Protein AF-A0AAW0TS65-F1 (afdb_monomer_lite)

pLDDT: mean 77.46, std 15.05, range [26.62, 94.19]

Organism: Scylla paramamosain (NCBI:txid85552)

InterPro domains:
  IPR005135 Endonuclease/exonuclease/phosphatase [PF14529] (219-318)
  IPR036250 Acyl-CoA dehydrogenase-like, C-terminal [SSF47203] (107-213)
  IPR036691 Endonuclease/exonuclease/phosphatase superfamily [G3DSA:3.60.10.10] (213-322)
  IPR036691 Endonuclease/exonuclease/phosphatase superfamily [SSF56219] (233-320)
  IPR046373 Acyl-CoA oxidase/dehydrogenase, middle domain superfamily [G3DSA:2.40.110.10] (10-88)

Sequence (354 aa):
MSSKAKCLDEETIQLLKFASWATSAGQADWYVIQTVNPGFAGDYSDFSCFLVFKNEVRANTEDWSALGMHGNMSGPIVIEGKFNIDRMIGSRGEGKRSNDESSIPYYLLFTSACWTGISLASIDVAKKHVTHKAHANVGMRVCDYPSVQDLFGEAVCDVNSVRCQGILLADAMDKETNNNDWRLHEDKAFIARQVVSDVTDKMLHACGGTGYKKFFDYLTSKVEHILNLFPFAEISILGDFNVHHQLWLSSPFTDHPGELAYNFAILHDLEQLVQHPTRIPDRLGNTPNILDLFLTSNPSAYAVTLSSPLCSSDHNLISLSCPIAPISPQDPSKRRCLWRFASASWGGPEEVFC

Foldseek 3Di:
DDWDWADPDPWKIWTKDKDFKDWQFLNDQKDKDWGADHVDPPDPLQIWIFIDGSVQKDWDQPQDDDPDDPVTRMGMIIGGDMDTPVRIDDDRRCRNVCCQFPPVQVVQLVVLVVLLVLLVVLLVVLVVLQVPADDPVVRDTLCVDVLLVVLSVVSVVVSVVLVVVSVVSVVVVCVVCVNVPVPDDDGDGDDHDHDNVVSNVSSCVSNFLVSLLVVLVVVVVSLVVCCVVPVPDKDKDKDQQQADDCPQWVHPHHGNSNVSVVVSLVVNVWHWQDNFFFFACPDDPDDRTNRITIIINCNPQWDWDWADDDDPDRTTDIDIDGPPDPPPPDPPPDDPPDPPPVPPPPDDDDDDDD

Secondary structure (DSSP, 8-state):
---EEEESSSSEEEEEEEEEEEETTTTSSEEEEEEEPTT--S-TT-EEEEEEEGGGEEE--PPP-SSS-TTS-EEEEEEEEEEEGGGEESSTT-HHHHIIIIIHHHHHHHHHHHHHHHHHHHHHHHHHHHHH-EETTTTEEGGGSHHHHHHHHHHHHHHHHHHHHHHHHHHHHHHHTTTT-TT------------HHHHHHHHHHHHHHHHHHHHHHHHHHHHHHHHHH-TTPPPEEEEE-----HHHH--SS--HHHHHHHHHHHHTT-EE---S--B---STT------EEEEES-GGG-EEEEEPPSTT-SBPEEEEE-----------SS------GGG--------S--

Radius of gyration: 26.84 Å; chains: 1; bounding box: 81×64×68 Å

Structure (mmCIF, N/CA/C/O backbone):
data_AF-A0AAW0TS65-F1
#
_entry.id   AF-A0AAW0TS65-F1
#
loop_
_atom_site.group_PDB
_atom_site.id
_atom_site.type_symbol
_atom_site.label_atom_id
_atom_site.label_alt_id
_atom_site.label_comp_id
_atom_site.label_asym_id
_atom_site.label_entity_id
_atom_site.label_seq_id
_atom_site.pdbx_PDB_ins_code
_atom_site.Cartn_x
_atom_site.Cartn_y
_atom_site.Cartn_z
_atom_site.occupancy
_atom_site.B_iso_or_equiv
_atom_site.auth_seq_id
_atom_site.auth_comp_id
_atom_site.auth_asym_id
_atom_site.auth_atom_id
_atom_site.pdbx_PDB_model_num
ATOM 1 N N . MET A 1 1 ? -8.287 17.381 17.727 1.00 53.19 1 MET A N 1
ATOM 2 C CA . MET A 1 1 ? -9.227 17.047 18.824 1.00 53.19 1 MET A CA 1
ATOM 3 C C . MET A 1 1 ? -8.750 15.755 19.461 1.00 53.19 1 MET A C 1
ATOM 5 O O . MET A 1 1 ? -8.387 14.857 18.715 1.00 53.19 1 MET A O 1
ATOM 9 N N . SER A 1 2 ? -8.684 15.663 20.790 1.00 67.75 2 SER A N 1
ATOM 10 C CA . SER A 1 2 ? -8.308 14.414 21.461 1.00 67.75 2 SER A CA 1
ATOM 11 C C . SER A 1 2 ? -9.539 13.544 21.704 1.00 67.75 2 SER A C 1
ATOM 13 O O . SER A 1 2 ? -10.608 14.055 22.042 1.00 67.75 2 SER A O 1
ATOM 15 N N . SER A 1 3 ? -9.382 12.235 21.510 1.00 77.69 3 SER A N 1
ATOM 16 C CA . SER A 1 3 ? -10.432 11.269 21.836 1.00 77.69 3 SER A CA 1
ATOM 17 C C . SER A 1 3 ? -10.615 11.187 23.354 1.00 77.69 3 SER A C 1
ATOM 19 O O . SER A 1 3 ? -9.642 11.315 24.097 1.00 77.69 3 SER A O 1
ATOM 21 N N . LYS A 1 4 ? -11.851 11.006 23.821 1.00 82.62 4 LYS A N 1
ATOM 22 C CA . LYS A 1 4 ? -12.216 10.958 25.242 1.00 82.62 4 LYS A CA 1
ATOM 23 C C . LYS A 1 4 ? -13.268 9.883 25.481 1.00 82.62 4 LYS A C 1
ATOM 25 O O . LYS A 1 4 ? -14.186 9.735 24.679 1.00 82.62 4 LYS A O 1
ATOM 30 N N . ALA A 1 5 ? -13.161 9.196 26.610 1.00 84.56 5 ALA A N 1
ATOM 31 C CA . ALA A 1 5 ? -14.158 8.248 27.083 1.00 84.56 5 ALA A CA 1
ATOM 32 C C . ALA A 1 5 ? -14.403 8.468 28.581 1.00 84.56 5 ALA A C 1
ATOM 34 O O . ALA A 1 5 ? -13.468 8.743 29.336 1.00 84.56 5 ALA A O 1
ATOM 35 N N . LYS A 1 6 ? -15.663 8.384 29.012 1.00 85.56 6 LYS A N 1
ATOM 36 C CA . LYS A 1 6 ? -16.058 8.509 30.420 1.00 85.56 6 LYS A CA 1
ATOM 37 C C . LYS A 1 6 ? -17.263 7.615 30.708 1.00 85.56 6 LYS A C 1
ATOM 39 O O . LYS A 1 6 ? -18.278 7.742 30.031 1.00 85.56 6 LYS A O 1
ATOM 44 N N . CYS A 1 7 ? -17.186 6.778 31.742 1.00 84.00 7 CYS A N 1
ATOM 45 C CA . CYS A 1 7 ? -18.371 6.101 32.279 1.00 84.00 7 CYS A CA 1
ATOM 46 C C . CYS A 1 7 ? -19.294 7.131 32.937 1.00 84.00 7 CYS A C 1
ATOM 48 O O . CYS A 1 7 ? -18.845 7.923 33.772 1.00 84.00 7 CYS A O 1
ATOM 50 N N . LEU A 1 8 ? -20.564 7.140 32.542 1.00 86.06 8 LEU A N 1
ATOM 51 C CA . LEU A 1 8 ? -21.593 7.946 33.200 1.00 86.06 8 LEU A CA 1
ATOM 52 C C . LEU A 1 8 ? -22.218 7.180 34.366 1.00 86.06 8 LEU A C 1
ATOM 54 O O . LEU A 1 8 ? -22.440 7.764 35.423 1.00 86.06 8 LEU A O 1
ATOM 58 N N . ASP A 1 9 ? -22.426 5.883 34.166 1.00 88.25 9 ASP A N 1
ATOM 59 C CA . ASP A 1 9 ? -22.950 4.910 35.121 1.00 88.25 9 ASP A CA 1
ATOM 60 C C . ASP A 1 9 ? -22.376 3.514 34.784 1.00 88.25 9 ASP A C 1
ATOM 62 O O . ASP A 1 9 ? -21.395 3.410 34.036 1.00 88.25 9 ASP A O 1
ATOM 66 N N . GLU A 1 10 ? -22.919 2.450 35.383 1.00 83.06 10 GLU A N 1
ATOM 67 C CA . GLU A 1 10 ? -22.439 1.074 35.181 1.00 83.06 10 GLU A CA 1
ATOM 68 C C . GLU A 1 10 ? -22.692 0.555 33.755 1.00 83.06 10 GLU A C 1
ATOM 70 O O . GLU A 1 10 ? -21.891 -0.228 33.243 1.00 83.06 10 GLU A O 1
ATOM 75 N N . GLU A 1 11 ? -23.735 1.053 33.086 1.00 88.75 11 GLU A N 1
ATOM 76 C CA . GLU A 1 11 ? -24.203 0.559 31.785 1.00 88.75 11 GLU A CA 1
ATOM 77 C C . GLU A 1 11 ? -23.890 1.514 30.627 1.00 88.75 11 GLU A C 1
ATOM 79 O O . GLU A 1 11 ? -23.944 1.118 29.466 1.00 88.75 11 GLU A O 1
ATOM 84 N N . THR A 1 12 ? -23.545 2.771 30.906 1.00 91.00 12 THR A N 1
ATOM 85 C CA . THR A 1 12 ? -23.437 3.827 29.895 1.00 91.00 12 THR A CA 1
ATOM 86 C C . THR A 1 12 ? -22.051 4.448 29.861 1.00 91.00 12 THR A C 1
ATOM 88 O O . THR A 1 12 ? -21.552 5.010 30.843 1.00 91.00 12 THR A O 1
ATOM 91 N N . ILE A 1 13 ? -21.463 4.470 28.666 1.00 89.56 13 ILE A N 1
ATOM 92 C CA . ILE A 1 13 ? -20.220 5.177 28.379 1.00 89.56 13 ILE A CA 1
ATOM 93 C C . ILE A 1 13 ? -20.467 6.351 27.428 1.00 89.56 13 ILE A C 1
ATOM 95 O O . ILE A 1 13 ? -21.141 6.236 26.406 1.00 89.56 13 ILE A O 1
ATOM 99 N N . GLN A 1 14 ? -19.919 7.514 27.768 1.00 91.38 14 GLN A N 1
ATOM 100 C CA . GLN A 1 14 ? -19.871 8.671 26.886 1.00 91.38 14 GLN A CA 1
ATOM 101 C C . GLN A 1 14 ? -18.543 8.674 26.134 1.00 91.38 14 GLN A C 1
ATOM 103 O O . GLN A 1 14 ? -17.476 8.657 26.754 1.00 91.38 14 GLN A O 1
ATOM 108 N N . LEU A 1 15 ? -18.616 8.724 24.805 1.00 89.62 15 LEU A N 1
ATOM 109 C CA . LEU A 1 15 ? -17.471 8.612 23.908 1.00 89.62 15 LEU A CA 1
ATOM 110 C C . LEU A 1 15 ? -17.404 9.831 22.987 1.00 89.62 15 LEU A C 1
ATOM 112 O O . LEU A 1 15 ? -18.412 10.254 22.420 1.00 89.62 15 LEU A O 1
ATOM 116 N N . LEU A 1 16 ? -16.192 10.339 22.790 1.00 90.88 16 LEU A N 1
ATOM 117 C CA . LEU A 1 16 ? -15.814 11.172 21.657 1.00 90.88 16 LEU A CA 1
ATOM 118 C C . LEU A 1 16 ? -14.574 10.541 21.025 1.00 90.88 16 LEU A C 1
ATOM 120 O O . LEU A 1 16 ? -13.490 10.584 21.606 1.00 90.88 16 LEU A O 1
ATOM 124 N N . LYS A 1 17 ? -14.714 9.965 19.835 1.00 90.56 17 LYS A N 1
ATOM 125 C CA . LYS A 1 17 ? -13.608 9.412 19.053 1.00 90.56 17 LYS A CA 1
ATOM 126 C C . LYS A 1 17 ? -13.401 10.272 17.819 1.00 90.56 17 LYS A C 1
ATOM 128 O O . LYS A 1 17 ? -14.303 10.431 17.004 1.00 90.56 17 LYS A O 1
ATOM 133 N N . PHE A 1 18 ? -12.186 10.785 17.682 1.00 89.56 18 PHE A N 1
ATOM 134 C CA . PHE A 1 18 ? -11.696 11.353 16.435 1.00 89.56 18 PHE A CA 1
ATOM 135 C C . PHE A 1 18 ? -10.644 10.398 15.877 1.00 89.56 18 PHE A C 1
ATOM 137 O O . PHE A 1 18 ? -9.616 10.176 16.523 1.00 89.56 18 PHE A O 1
ATOM 144 N N . ALA A 1 19 ? -10.910 9.812 14.714 1.00 86.56 19 ALA A N 1
ATOM 145 C CA . ALA A 1 19 ? -9.924 9.043 13.968 1.00 86.56 19 ALA A CA 1
ATOM 146 C C . ALA A 1 19 ? -9.550 9.837 12.716 1.00 86.56 19 ALA A C 1
ATOM 148 O O . ALA A 1 19 ? -10.421 10.210 11.932 1.00 86.56 19 ALA A O 1
ATOM 149 N N . SER A 1 20 ? -8.255 10.102 12.541 1.00 80.69 20 SER A N 1
ATOM 150 C CA . SER A 1 20 ? -7.731 10.795 11.358 1.00 80.69 20 SER A CA 1
ATOM 151 C C . SER A 1 20 ? -7.963 10.004 10.072 1.00 80.69 20 SER A C 1
ATOM 153 O O . SER A 1 20 ? -8.042 10.600 9.004 1.00 80.69 20 SER A O 1
ATOM 155 N N . TRP A 1 21 ? -8.091 8.680 10.183 1.00 79.75 21 TRP A N 1
ATOM 156 C CA . TRP A 1 21 ? -8.305 7.776 9.066 1.00 79.75 21 TRP A CA 1
ATOM 157 C C . TRP A 1 21 ? -9.121 6.561 9.525 1.00 79.75 21 TRP A C 1
ATOM 159 O O . TRP A 1 21 ? -8.762 5.895 10.495 1.00 79.75 21 TRP A O 1
ATOM 169 N N . ALA A 1 22 ? -10.208 6.270 8.814 1.00 86.19 22 ALA A N 1
ATOM 170 C CA . ALA A 1 22 ? -10.802 4.943 8.719 1.00 86.19 22 ALA A CA 1
ATOM 171 C C . ALA A 1 22 ? -10.960 4.533 7.248 1.00 86.19 22 ALA A C 1
ATOM 173 O O . ALA A 1 22 ? -11.314 5.344 6.389 1.00 86.19 22 ALA A O 1
ATOM 174 N N . THR A 1 23 ? -10.671 3.272 6.959 1.00 83.06 23 THR A N 1
ATOM 175 C CA . THR A 1 23 ? -10.978 2.645 5.674 1.00 83.06 23 THR A CA 1
ATOM 176 C C . THR A 1 23 ? -12.498 2.461 5.549 1.00 83.06 23 THR A C 1
ATOM 178 O O . THR A 1 23 ? -13.168 2.193 6.545 1.00 83.06 23 THR A O 1
ATOM 181 N N . SER A 1 24 ? -13.055 2.622 4.348 1.00 86.12 24 SER A N 1
ATOM 182 C CA . SER A 1 24 ? -14.502 2.640 4.079 1.00 86.12 24 SER A CA 1
ATOM 183 C C . SER A 1 24 ? -15.271 3.702 4.881 1.00 86.12 24 SER A C 1
ATOM 185 O O . SER A 1 24 ? -16.420 3.476 5.265 1.00 86.12 24 SER A O 1
ATOM 187 N N . ALA A 1 25 ? -14.657 4.861 5.145 1.00 87.06 25 ALA A N 1
ATOM 188 C CA . ALA A 1 25 ? -15.243 5.950 5.925 1.00 87.06 25 ALA A CA 1
ATOM 189 C C . ALA A 1 25 ? -16.581 6.420 5.330 1.00 87.06 25 ALA A C 1
ATOM 191 O O . ALA A 1 25 ? -16.677 6.787 4.161 1.00 87.06 25 ALA A O 1
ATOM 192 N N . GLY A 1 26 ? -17.638 6.377 6.141 1.00 87.88 26 GLY A N 1
ATOM 193 C CA . GLY A 1 26 ? -19.005 6.700 5.720 1.00 87.88 26 GLY A CA 1
ATOM 194 C C . GLY A 1 26 ? -19.656 5.643 4.821 1.00 87.88 26 GLY A C 1
ATOM 195 O O . GLY A 1 26 ? -20.835 5.767 4.495 1.00 87.88 26 GLY A O 1
ATOM 196 N N . GLN A 1 27 ? -18.928 4.589 4.446 1.00 87.56 27 GLN A N 1
ATOM 197 C CA . GLN A 1 27 ? -19.411 3.535 3.558 1.00 87.56 27 GLN A CA 1
ATOM 198 C C . GLN A 1 27 ? -19.781 2.263 4.324 1.00 87.56 27 GLN A C 1
ATOM 200 O O . GLN A 1 27 ? -20.836 1.704 4.033 1.00 87.56 27 GLN A O 1
ATOM 205 N N . ALA A 1 28 ? -18.997 1.861 5.333 1.00 89.94 28 ALA A N 1
ATOM 206 C CA . ALA A 1 28 ? -19.274 0.658 6.123 1.00 89.94 28 ALA A CA 1
ATOM 207 C C . ALA A 1 28 ? -20.563 0.773 6.960 1.00 89.94 28 ALA A C 1
ATOM 209 O O . ALA A 1 28 ? -20.896 1.857 7.451 1.00 89.94 28 ALA A O 1
ATOM 210 N N . ASP A 1 29 ? -21.265 -0.352 7.131 1.00 92.38 29 ASP A N 1
ATOM 211 C CA . ASP A 1 29 ? -22.511 -0.455 7.910 1.00 92.38 29 ASP A CA 1
ATOM 212 C C . ASP A 1 29 ? -22.275 -0.354 9.423 1.00 92.38 29 ASP A C 1
ATOM 214 O O . ASP A 1 29 ? -23.122 0.134 10.178 1.00 92.38 29 ASP A O 1
ATOM 218 N N . TRP A 1 30 ? -21.098 -0.785 9.863 1.00 93.06 30 TRP A N 1
ATOM 219 C CA . TRP A 1 30 ? -20.638 -0.717 11.239 1.00 93.06 30 TRP A CA 1
ATOM 220 C C . TRP A 1 30 ? -19.114 -0.605 11.283 1.00 93.06 30 TRP A C 1
ATOM 222 O O . TRP A 1 30 ? -18.416 -0.932 10.323 1.00 93.06 30 TRP A O 1
ATOM 232 N N . TYR A 1 31 ? -18.609 -0.113 12.409 1.00 91.69 31 TYR A N 1
ATOM 233 C CA . TYR A 1 31 ? -17.192 0.096 12.671 1.00 91.69 31 TYR A CA 1
ATOM 234 C C . TYR A 1 31 ? -16.854 -0.449 14.052 1.00 91.69 31 TYR A C 1
ATOM 236 O O . TYR A 1 31 ? -17.655 -0.352 14.984 1.00 91.69 31 TYR A O 1
ATOM 244 N N . VAL A 1 32 ? -15.633 -0.957 14.194 1.00 89.56 32 VAL A N 1
ATOM 245 C CA . VAL A 1 32 ? -15.029 -1.222 15.500 1.00 89.56 32 VAL A CA 1
ATOM 246 C C . VAL A 1 32 ? -14.084 -0.076 15.820 1.00 89.56 32 VAL A C 1
ATOM 248 O O . VAL A 1 32 ? -13.191 0.242 15.034 1.00 89.56 32 VAL A O 1
ATOM 251 N N . ILE A 1 33 ? -14.295 0.569 16.964 1.00 89.31 33 ILE A N 1
ATOM 252 C CA . ILE A 1 33 ? -13.504 1.722 17.391 1.00 89.31 33 ILE A CA 1
ATOM 253 C C . ILE A 1 33 ? -12.720 1.391 18.653 1.00 89.31 33 ILE A C 1
ATOM 255 O O . ILE A 1 33 ? -13.240 0.766 19.569 1.00 89.31 33 ILE A O 1
ATOM 259 N N . GLN A 1 34 ? -11.479 1.865 18.716 1.00 87.25 34 GLN A N 1
ATOM 260 C CA . GLN A 1 34 ? -10.644 1.769 19.912 1.00 87.25 34 GLN A CA 1
ATOM 261 C C . GLN A 1 34 ? -10.685 3.086 20.687 1.00 87.25 34 GLN A C 1
ATOM 263 O O . GLN A 1 34 ? -10.430 4.164 20.124 1.00 87.25 34 GLN A O 1
ATOM 268 N N . THR A 1 35 ? -10.976 3.007 21.982 1.00 83.69 35 THR A N 1
ATOM 269 C CA . THR A 1 35 ? -11.028 4.162 22.885 1.00 83.69 35 THR A CA 1
ATOM 270 C C . THR A 1 35 ? -10.211 3.872 24.135 1.00 83.69 35 THR A C 1
ATOM 272 O O . THR A 1 35 ? -10.353 2.791 24.701 1.00 83.69 35 THR A O 1
ATOM 275 N N . VAL A 1 36 ? -9.399 4.832 24.585 1.00 80.56 36 VAL A N 1
ATOM 276 C CA . VAL A 1 36 ? -8.707 4.732 25.882 1.00 80.56 36 VAL A CA 1
ATOM 277 C C . VAL A 1 36 ? -9.711 4.483 27.004 1.00 80.56 36 VAL A C 1
ATOM 279 O O . VAL A 1 36 ? -10.822 5.022 26.964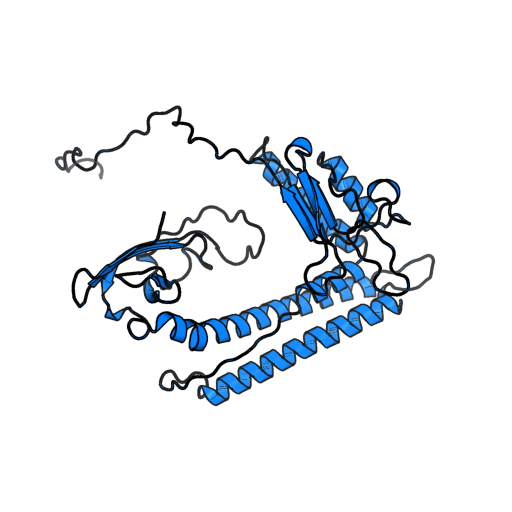 1.00 80.56 36 VAL A O 1
ATOM 282 N N . ASN A 1 37 ? -9.338 3.682 27.999 1.00 73.31 37 ASN A N 1
ATOM 283 C CA . ASN A 1 37 ? -10.246 3.387 29.097 1.00 73.31 37 ASN A CA 1
ATOM 284 C C . ASN A 1 37 ? -10.513 4.618 29.988 1.00 73.31 37 ASN A C 1
ATOM 286 O O . ASN A 1 37 ? -9.647 5.487 30.157 1.00 73.31 37 ASN A O 1
ATOM 290 N N . PRO A 1 38 ? -11.725 4.734 30.567 1.00 68.25 38 PRO A N 1
ATOM 291 C CA . PRO A 1 38 ? -12.024 5.763 31.557 1.00 68.25 38 PRO A CA 1
ATOM 292 C C . PRO A 1 38 ? -11.064 5.661 32.748 1.00 68.25 38 PRO A C 1
ATOM 294 O O . PRO A 1 38 ? -10.993 4.623 33.394 1.00 68.25 38 PRO A O 1
ATOM 297 N N . GLY A 1 39 ? -10.345 6.747 33.046 1.00 66.75 39 GLY A N 1
ATOM 298 C CA . GLY A 1 39 ? -9.281 6.742 34.061 1.00 66.75 39 GLY A CA 1
ATOM 299 C C . GLY A 1 39 ? -7.865 6.572 33.502 1.00 66.75 39 GLY A C 1
ATOM 300 O O . GLY A 1 39 ? -6.942 6.404 34.291 1.00 66.75 39 GLY A O 1
ATOM 301 N N . PHE A 1 40 ? -7.695 6.660 32.175 1.00 69.94 40 PHE A N 1
ATOM 302 C CA . PHE A 1 40 ? -6.408 6.658 31.474 1.00 69.94 40 PHE A CA 1
ATOM 303 C C . PHE A 1 40 ? -5.290 7.378 32.249 1.00 69.94 40 PHE A C 1
ATOM 305 O O . PHE A 1 40 ? -5.312 8.602 32.411 1.00 69.94 40 PHE A O 1
ATOM 312 N N . ALA A 1 41 ? -4.296 6.603 32.685 1.00 70.06 41 ALA A N 1
ATOM 313 C CA . ALA A 1 41 ? -3.157 7.065 33.477 1.00 70.06 41 ALA A CA 1
ATOM 314 C C . ALA A 1 41 ? -1.848 7.154 32.663 1.00 70.06 41 ALA A C 1
ATOM 316 O O . ALA A 1 41 ? -0.764 7.182 33.239 1.00 70.06 41 ALA A O 1
ATOM 317 N N . GLY A 1 42 ? -1.938 7.204 31.327 1.00 72.06 42 GLY A N 1
ATOM 318 C CA . GLY A 1 42 ? -0.779 7.318 30.430 1.00 72.06 42 GLY A CA 1
ATOM 319 C C . GLY A 1 42 ? -0.362 6.025 29.720 1.00 72.06 42 GLY A C 1
ATOM 320 O O . GLY A 1 42 ? 0.535 6.079 28.882 1.00 72.06 42 GLY A O 1
ATOM 321 N N . ASP A 1 43 ? -1.011 4.892 30.000 1.00 75.81 43 ASP A N 1
ATOM 322 C CA . ASP A 1 43 ? -0.772 3.624 29.301 1.00 75.81 43 ASP A CA 1
ATOM 323 C C . ASP A 1 43 ? -1.703 3.474 28.089 1.00 75.81 43 ASP A C 1
ATOM 325 O O . ASP A 1 43 ? -2.895 3.207 28.220 1.00 75.81 43 ASP A O 1
ATOM 329 N N . TYR A 1 44 ? -1.158 3.655 26.886 1.00 73.44 44 TYR A N 1
ATOM 330 C CA . TYR A 1 44 ? -1.914 3.552 25.632 1.00 73.44 44 TYR A CA 1
ATOM 331 C C . TYR A 1 44 ? -2.309 2.119 25.255 1.00 73.44 44 TYR A C 1
ATOM 333 O O . TYR A 1 44 ? -3.091 1.948 24.319 1.00 73.44 44 TYR A O 1
ATOM 341 N N . SER A 1 45 ? -1.803 1.103 25.960 1.00 72.12 45 SER A N 1
ATOM 342 C CA . SER A 1 45 ? -2.286 -0.271 25.813 1.00 72.12 45 SER A CA 1
ATOM 343 C C . SER A 1 45 ? -3.610 -0.521 26.543 1.00 72.12 45 SER A C 1
ATOM 345 O O . SER A 1 45 ? -4.319 -1.470 26.206 1.00 72.12 45 SER A O 1
ATOM 347 N N . ASP A 1 46 ? -3.988 0.373 27.464 1.00 79.69 46 ASP A N 1
ATOM 348 C CA . ASP A 1 46 ? -5.243 0.321 28.210 1.00 79.69 46 ASP A CA 1
ATOM 349 C C . ASP A 1 46 ? -6.394 0.961 27.414 1.00 79.69 46 ASP A C 1
ATOM 351 O O . ASP A 1 46 ? -6.814 2.109 27.623 1.00 79.69 46 ASP A O 1
ATOM 355 N N . PHE A 1 47 ? -6.892 0.207 26.436 1.00 84.38 47 PHE A N 1
ATOM 356 C CA . PHE A 1 47 ? -8.030 0.595 25.612 1.00 84.38 47 PHE A CA 1
ATOM 357 C C . PHE A 1 47 ? -9.125 -0.472 25.610 1.00 84.38 47 PHE A C 1
ATOM 359 O O . PHE A 1 47 ? -8.904 -1.635 25.944 1.00 84.38 47 PHE A O 1
ATOM 366 N N . SER A 1 48 ? -10.321 -0.054 25.209 1.00 85.25 48 SER A N 1
ATOM 367 C CA . SER A 1 48 ? -11.454 -0.930 24.916 1.00 85.25 48 SER A CA 1
ATOM 368 C C . SER A 1 48 ? -11.907 -0.741 23.473 1.00 85.25 48 SER A C 1
ATOM 370 O O . SER A 1 48 ? -11.775 0.347 22.898 1.00 85.25 48 SER A O 1
ATOM 372 N N . CYS A 1 49 ? -12.456 -1.808 22.902 1.00 87.00 49 CYS A N 1
ATOM 373 C CA . CYS A 1 49 ? -13.051 -1.817 21.574 1.00 87.00 49 CYS A CA 1
ATOM 374 C C . CYS A 1 49 ? -14.575 -1.698 21.689 1.00 87.00 49 CYS A C 1
ATOM 376 O O . CYS A 1 49 ? -15.175 -2.332 22.552 1.00 87.00 49 CYS A O 1
ATOM 378 N N . PHE A 1 50 ? -15.209 -0.917 20.818 1.00 88.62 50 PHE A N 1
ATOM 379 C CA . PHE A 1 50 ? -16.667 -0.775 20.770 1.00 88.62 50 PHE A CA 1
ATOM 380 C C . PHE A 1 50 ? -17.193 -0.921 19.350 1.00 88.62 50 PHE A C 1
ATOM 382 O O . PHE A 1 50 ? -16.590 -0.402 18.408 1.00 88.62 50 PHE A O 1
ATOM 389 N N . LEU A 1 51 ? -18.350 -1.569 19.219 1.00 91.19 51 LEU A N 1
ATOM 390 C CA . LEU A 1 51 ? -19.123 -1.599 17.984 1.00 91.19 51 LEU A CA 1
ATOM 391 C C . LEU A 1 51 ? -19.995 -0.340 17.870 1.00 91.19 51 LEU A C 1
ATOM 393 O O . LEU A 1 51 ? -20.772 -0.020 18.774 1.00 91.19 51 LEU A O 1
ATOM 397 N N . VAL A 1 52 ? -19.895 0.350 16.735 1.00 93.69 52 VAL A N 1
ATOM 398 C CA . VAL A 1 52 ? -20.727 1.514 16.399 1.00 93.69 52 VAL A CA 1
ATOM 399 C C . VAL A 1 52 ? -21.308 1.368 15.000 1.00 93.69 52 VAL A C 1
ATOM 401 O O . VAL A 1 52 ? -20.668 0.814 14.105 1.00 93.69 52 VAL A O 1
ATOM 404 N N . PHE A 1 53 ? -22.524 1.864 14.800 1.00 94.12 53 PHE A N 1
ATOM 405 C CA . PHE A 1 53 ? -23.228 1.747 13.525 1.00 94.12 53 PHE A CA 1
ATOM 406 C C . PHE A 1 53 ? -23.029 2.978 12.646 1.00 94.12 53 PHE A C 1
ATOM 408 O O . PHE A 1 53 ? -22.710 4.069 13.117 1.00 94.12 53 PHE A O 1
ATOM 415 N N . LYS A 1 54 ? -23.242 2.812 11.339 1.00 92.31 54 LYS A N 1
ATOM 416 C CA . LYS A 1 54 ? -23.057 3.860 10.324 1.00 92.31 54 LYS A CA 1
ATOM 417 C C . LYS A 1 54 ? -23.730 5.193 10.664 1.00 92.31 54 LYS A C 1
ATOM 419 O O . LYS A 1 54 ? -23.135 6.244 10.460 1.00 92.31 54 LYS A O 1
ATOM 424 N N . ASN A 1 55 ? -24.951 5.161 11.193 1.00 93.88 55 ASN A N 1
ATOM 425 C CA . ASN A 1 55 ? -25.716 6.358 11.566 1.00 93.88 55 ASN A CA 1
ATOM 426 C C . ASN A 1 55 ? -25.167 7.091 12.806 1.00 93.88 55 ASN A C 1
ATOM 428 O O . ASN A 1 55 ? -25.572 8.219 13.072 1.00 93.88 55 ASN A O 1
ATOM 432 N N . GLU A 1 56 ? -24.253 6.473 13.552 1.00 94.19 56 GLU A N 1
ATOM 433 C CA . GLU A 1 56 ? -23.582 7.036 14.732 1.00 94.19 56 GLU A CA 1
ATOM 434 C C . GLU A 1 56 ? -22.196 7.614 14.378 1.00 94.19 56 GLU A C 1
ATOM 436 O O . GLU A 1 56 ? -21.485 8.137 15.239 1.00 94.19 56 GLU A O 1
ATOM 441 N N . VAL A 1 57 ? -21.808 7.531 13.100 1.00 93.38 57 VAL A N 1
ATOM 442 C CA . VAL A 1 57 ? -20.498 7.927 12.583 1.00 93.38 57 VAL A CA 1
ATOM 443 C C . VAL A 1 57 ? -20.662 9.106 11.632 1.00 93.38 57 VAL A C 1
ATOM 445 O O . VAL A 1 57 ? -21.316 9.017 10.595 1.00 93.38 57 VAL A O 1
ATOM 448 N N . ARG A 1 58 ? -20.001 10.220 11.948 1.00 92.81 58 ARG A N 1
ATOM 449 C CA . ARG A 1 58 ? -19.820 11.325 11.003 1.00 92.81 58 ARG A CA 1
ATOM 450 C C . ARG A 1 58 ? -18.517 11.107 10.251 1.00 92.81 58 ARG A C 1
ATOM 452 O O . ARG A 1 58 ? -17.446 11.238 10.837 1.00 92.81 58 ARG A O 1
ATOM 459 N N . ALA A 1 59 ? -18.603 10.789 8.969 1.00 88.06 59 ALA A N 1
ATOM 460 C CA . ALA A 1 59 ? -17.452 10.740 8.075 1.00 88.06 59 ALA A CA 1
ATOM 461 C C . ALA A 1 59 ? -17.429 11.995 7.203 1.00 88.06 59 ALA A C 1
ATOM 463 O O . ALA A 1 59 ? -18.488 12.459 6.775 1.00 88.06 59 ALA A O 1
ATOM 464 N N . ASN A 1 60 ? -16.239 12.536 6.933 1.00 74.31 60 ASN A N 1
ATOM 465 C CA . ASN A 1 60 ? -16.113 13.495 5.842 1.00 74.31 60 ASN A CA 1
ATOM 466 C C . ASN A 1 60 ? -16.094 12.713 4.522 1.00 74.31 60 ASN A C 1
ATOM 468 O O . ASN A 1 60 ? -15.296 11.790 4.377 1.00 74.31 60 ASN A O 1
ATOM 472 N N . THR A 1 61 ? -16.984 13.057 3.595 1.00 61.62 61 THR A N 1
ATOM 473 C CA . THR A 1 61 ? -17.083 12.433 2.265 1.00 61.62 61 THR A CA 1
ATOM 474 C C . THR A 1 61 ? -16.567 13.364 1.172 1.00 61.62 61 THR A C 1
ATOM 476 O O . THR A 1 61 ? -17.067 13.316 0.051 1.00 61.62 61 THR A O 1
ATOM 479 N N . GLU A 1 62 ? -15.638 14.265 1.498 1.00 63.53 62 GLU A N 1
ATOM 480 C CA . GLU A 1 62 ? -14.898 15.011 0.477 1.00 63.53 62 GLU A CA 1
ATOM 481 C C . GLU A 1 62 ? -14.261 14.049 -0.537 1.00 63.53 62 GLU A C 1
ATOM 483 O O . GLU A 1 62 ? -13.947 12.899 -0.210 1.00 63.53 62 GLU A O 1
ATOM 488 N N . ASP A 1 63 ? -14.093 14.525 -1.773 1.00 60.31 63 ASP A N 1
ATOM 489 C CA . ASP A 1 63 ? -13.465 13.742 -2.831 1.00 60.31 63 ASP A CA 1
ATOM 490 C C . ASP A 1 63 ? -12.084 13.257 -2.379 1.00 60.31 63 ASP A C 1
ATOM 492 O O . ASP A 1 63 ? -11.285 13.996 -1.796 1.00 60.31 63 ASP A O 1
ATOM 496 N N . TRP A 1 64 ? -11.811 11.977 -2.631 1.00 60.72 64 TRP A N 1
ATOM 497 C CA . TRP A 1 64 ? -10.548 11.353 -2.267 1.00 60.72 64 TRP A CA 1
ATOM 498 C C . TRP A 1 64 ? -9.382 12.116 -2.914 1.00 60.72 64 TRP A C 1
ATOM 500 O O . TRP A 1 64 ? -9.254 12.161 -4.136 1.00 60.72 64 TRP A O 1
ATOM 510 N N . SER A 1 65 ? -8.519 12.707 -2.086 1.00 58.62 65 SER A N 1
ATOM 511 C CA . SER A 1 65 ? -7.342 13.473 -2.513 1.00 58.62 65 SER A CA 1
ATOM 512 C C . SER A 1 65 ? -6.118 13.069 -1.684 1.00 58.62 65 SER A C 1
ATOM 514 O O . SER A 1 65 ? -5.540 13.874 -0.954 1.00 58.62 65 SER A O 1
ATOM 516 N N . ALA A 1 66 ? -5.744 11.789 -1.758 1.00 56.88 66 ALA A N 1
ATOM 517 C CA . ALA A 1 66 ? -4.590 11.222 -1.055 1.00 56.88 66 ALA A CA 1
ATOM 518 C C . ALA A 1 66 ? -3.736 10.343 -1.990 1.00 56.88 66 ALA A C 1
ATOM 520 O O . ALA A 1 66 ? -4.117 10.079 -3.125 1.00 56.88 66 ALA A O 1
ATOM 521 N N . LEU A 1 67 ? -2.566 9.887 -1.531 1.00 45.59 67 LEU A N 1
ATOM 522 C CA . LEU A 1 67 ? -1.740 8.895 -2.232 1.00 45.59 67 LEU A CA 1
ATOM 523 C C . LEU A 1 67 ? -2.054 7.499 -1.664 1.00 45.59 67 LEU A C 1
ATOM 525 O O . LEU A 1 67 ? -1.984 7.305 -0.453 1.00 45.59 67 LEU A O 1
ATOM 529 N N . GLY A 1 68 ? -2.419 6.528 -2.509 1.00 59.19 68 GLY A N 1
ATOM 530 C CA . GLY A 1 68 ? -2.750 5.162 -2.076 1.00 59.19 68 GLY A CA 1
ATOM 531 C C . GLY A 1 68 ? -3.979 4.572 -2.773 1.00 59.19 68 GLY A C 1
ATOM 532 O O . GLY A 1 68 ? -4.275 4.899 -3.921 1.00 59.19 68 GLY A O 1
ATOM 533 N N . MET A 1 69 ? -4.698 3.672 -2.094 1.00 51.69 69 MET A N 1
ATOM 534 C CA . MET A 1 69 ? -5.826 2.941 -2.684 1.00 51.69 69 MET A CA 1
ATOM 535 C C . MET A 1 69 ? -7.070 3.829 -2.874 1.00 51.69 69 MET A C 1
ATOM 537 O O . MET A 1 69 ? -7.925 3.899 -1.997 1.00 51.69 69 MET A O 1
ATOM 541 N N . HIS A 1 70 ? -7.226 4.412 -4.067 1.00 54.31 70 HIS A N 1
ATOM 542 C CA . HIS A 1 70 ? -8.467 5.071 -4.522 1.00 54.31 70 HIS A CA 1
ATOM 543 C C . HIS A 1 70 ? -9.691 4.127 -4.482 1.00 54.31 70 HIS A C 1
ATOM 545 O O . HIS A 1 70 ? -10.837 4.567 -4.464 1.00 54.31 70 HIS A O 1
ATOM 551 N N . GLY A 1 71 ? -9.464 2.807 -4.470 1.00 58.09 71 GLY A N 1
ATOM 552 C CA . GLY A 1 71 ? -10.521 1.793 -4.429 1.00 58.09 71 GLY A CA 1
ATOM 553 C C . GLY A 1 71 ? -11.290 1.716 -3.108 1.00 58.09 71 GLY A C 1
ATOM 554 O O . GLY A 1 71 ? -12.293 1.011 -3.047 1.00 58.09 71 GLY A O 1
ATOM 555 N N . ASN A 1 72 ? -10.847 2.411 -2.056 1.00 67.12 72 ASN A N 1
ATOM 556 C CA . ASN A 1 72 ? -11.538 2.402 -0.777 1.00 67.12 72 ASN A CA 1
ATOM 557 C C . ASN A 1 72 ? -11.636 3.817 -0.188 1.00 67.12 72 ASN A C 1
ATOM 559 O O . ASN A 1 72 ? -10.608 4.429 0.107 1.00 67.12 72 ASN A O 1
ATOM 563 N N . MET A 1 73 ? -12.867 4.322 -0.012 1.00 75.44 73 MET A N 1
ATOM 564 C CA . MET A 1 73 ? -13.153 5.625 0.603 1.00 75.44 73 MET A CA 1
ATOM 565 C C . MET A 1 73 ? -12.468 5.703 1.971 1.00 75.44 73 MET A C 1
ATOM 567 O O . MET A 1 73 ? -12.904 5.084 2.936 1.00 75.44 73 MET A O 1
ATOM 571 N N . SER A 1 74 ? -11.361 6.432 2.042 1.00 80.38 74 SER A N 1
ATOM 572 C CA . SER A 1 74 ? -10.496 6.519 3.213 1.00 80.38 74 SER A CA 1
ATOM 573 C C . SER A 1 74 ? -10.476 7.954 3.692 1.00 80.38 74 SER A C 1
ATOM 575 O O . SER A 1 74 ? -10.088 8.844 2.940 1.00 80.38 74 SER A O 1
ATOM 577 N N . GLY A 1 75 ? -10.894 8.180 4.932 1.00 81.62 75 GLY A N 1
ATOM 578 C CA . GLY A 1 75 ? -11.037 9.538 5.437 1.00 81.62 75 GLY A CA 1
ATOM 579 C C . GLY A 1 75 ? -11.244 9.606 6.943 1.00 81.62 75 GLY A C 1
ATOM 580 O O . GLY A 1 75 ? -11.371 8.570 7.606 1.00 81.62 75 GLY A O 1
ATOM 581 N N . PRO A 1 76 ? -11.253 10.823 7.502 1.00 86.81 76 PRO A N 1
ATOM 582 C CA . PRO A 1 76 ? -11.465 11.023 8.922 1.00 86.81 76 PRO A CA 1
ATOM 583 C C . PRO A 1 76 ? -12.904 10.678 9.313 1.00 86.81 76 PRO A C 1
ATOM 585 O O . PRO A 1 76 ? -13.860 10.987 8.594 1.00 86.81 76 PRO A O 1
ATOM 588 N N . ILE A 1 77 ? -13.054 10.092 10.501 1.00 90.44 77 ILE A N 1
ATOM 589 C CA . ILE A 1 77 ? -14.357 9.828 11.113 1.00 90.44 77 ILE A CA 1
ATOM 590 C C . ILE A 1 77 ? -14.427 10.402 12.528 1.00 90.44 77 ILE A C 1
ATOM 592 O O . ILE A 1 77 ? -13.445 10.423 13.279 1.00 90.44 77 ILE A O 1
ATOM 596 N N . VAL A 1 78 ? -15.620 10.858 12.896 1.00 93.12 78 VAL A N 1
ATOM 597 C CA . VAL A 1 78 ? -15.958 11.369 14.221 1.00 93.12 78 VAL A CA 1
ATOM 598 C C . VAL A 1 78 ? -17.140 10.584 14.762 1.00 93.12 78 VAL A C 1
ATOM 600 O O . VAL A 1 78 ? -18.217 10.584 14.168 1.00 93.12 78 VAL A O 1
ATOM 603 N N . ILE A 1 79 ? -16.949 9.971 15.924 1.00 93.94 79 ILE A N 1
ATOM 604 C CA . ILE A 1 79 ? -18.018 9.337 16.693 1.00 93.94 79 ILE A CA 1
ATOM 605 C C . ILE A 1 79 ? -18.192 10.120 17.984 1.00 93.94 79 ILE A C 1
ATOM 607 O O . ILE A 1 79 ? -17.224 10.373 18.699 1.00 93.94 79 ILE A O 1
ATOM 611 N N . GLU A 1 80 ? -19.422 10.512 18.281 1.00 93.88 80 GLU A N 1
ATOM 612 C CA . GLU A 1 80 ? -19.759 11.262 19.484 1.00 93.88 80 GLU A CA 1
ATOM 613 C C . GLU A 1 80 ? -21.121 10.803 19.987 1.00 93.88 80 GLU A C 1
ATOM 615 O O . GLU A 1 80 ? -22.100 10.841 19.244 1.00 93.88 80 GLU A O 1
ATOM 620 N N . GLY A 1 81 ? -21.198 10.372 21.244 1.00 92.12 81 GLY A N 1
ATOM 621 C CA . GLY A 1 81 ? -22.465 9.907 21.789 1.00 92.12 81 GLY A CA 1
ATOM 622 C C . GLY A 1 81 ? -22.356 9.218 23.138 1.00 92.12 81 GLY A C 1
ATOM 623 O O . GLY A 1 81 ? -21.301 9.190 23.777 1.00 92.12 81 GLY A O 1
ATOM 624 N N . LYS A 1 82 ? -23.494 8.672 23.564 1.00 93.94 82 LYS A N 1
ATOM 625 C CA . LYS A 1 82 ? -23.617 7.783 24.717 1.00 93.94 82 LYS A CA 1
ATOM 626 C C . LYS A 1 82 ? -23.955 6.394 24.201 1.00 93.94 82 LYS A C 1
ATOM 628 O O . LYS A 1 82 ? -24.871 6.256 23.395 1.00 93.94 82 LYS A O 1
ATOM 633 N N . PHE A 1 83 ? -23.225 5.398 24.671 1.00 91.50 83 PHE A N 1
ATOM 634 C CA . PHE A 1 83 ? -23.322 4.026 24.200 1.00 91.50 83 PHE A CA 1
ATOM 635 C C . PHE A 1 83 ? -23.489 3.100 25.395 1.00 91.50 83 PHE A C 1
ATOM 637 O O . PHE A 1 83 ? -22.930 3.356 26.463 1.00 91.50 83 PHE A O 1
ATOM 644 N N . ASN A 1 84 ? -24.268 2.039 25.207 1.00 91.56 84 ASN A N 1
ATOM 645 C CA . ASN A 1 84 ? -24.389 0.990 26.207 1.00 91.56 84 ASN A CA 1
ATOM 646 C C . ASN A 1 84 ? -23.091 0.158 26.235 1.00 91.56 84 ASN A C 1
ATOM 648 O O . ASN A 1 84 ? -22.487 -0.091 25.186 1.00 91.56 84 ASN A O 1
ATOM 652 N N . ILE A 1 85 ? -22.661 -0.241 27.430 1.00 87.12 85 ILE A N 1
ATOM 653 C CA . ILE A 1 85 ? -21.466 -1.043 27.680 1.00 87.12 85 ILE A CA 1
ATOM 654 C C . ILE A 1 85 ? -21.524 -2.421 27.009 1.00 87.12 85 ILE A C 1
ATOM 656 O O . ILE A 1 85 ? -20.477 -2.934 26.636 1.00 87.12 85 ILE A O 1
ATOM 660 N N . ASP A 1 86 ? -22.716 -2.957 26.737 1.00 88.00 86 ASP A N 1
ATOM 661 C CA . ASP A 1 86 ? -22.938 -4.220 26.016 1.00 88.00 86 ASP A CA 1
ATOM 662 C C . ASP A 1 86 ? -22.447 -4.177 24.559 1.00 88.00 86 ASP A C 1
ATOM 664 O O . ASP A 1 86 ? -22.356 -5.203 23.888 1.00 88.00 86 ASP A O 1
ATOM 668 N N . ARG A 1 87 ? -22.120 -2.985 24.040 1.00 88.50 87 ARG A N 1
ATOM 669 C CA . ARG A 1 87 ? -21.467 -2.817 22.731 1.00 88.50 87 ARG A CA 1
ATOM 670 C C . ARG A 1 87 ? -19.941 -2.923 22.797 1.00 88.50 87 ARG A C 1
ATOM 672 O O . ARG A 1 87 ? -19.285 -2.800 21.759 1.00 88.50 87 ARG A O 1
ATOM 679 N N . MET A 1 88 ? -19.372 -3.073 23.993 1.00 86.69 88 MET A N 1
ATOM 680 C CA . MET A 1 88 ? -17.948 -3.325 24.188 1.00 86.69 88 MET A CA 1
ATOM 681 C C . MET A 1 88 ? -17.603 -4.724 23.680 1.00 86.69 88 MET A C 1
ATOM 683 O O . MET A 1 88 ? -18.314 -5.690 23.941 1.00 86.69 88 MET A O 1
ATOM 687 N N . ILE A 1 89 ? -16.502 -4.821 22.946 1.00 83.94 89 ILE A N 1
ATOM 688 C CA . ILE A 1 89 ? -15.969 -6.090 22.461 1.00 83.94 89 ILE A CA 1
ATOM 689 C C . ILE A 1 89 ? -14.906 -6.555 23.454 1.00 83.94 89 ILE A C 1
ATOM 691 O O . ILE A 1 89 ? -13.898 -5.871 23.642 1.00 83.94 89 ILE A O 1
ATOM 695 N N . GLY A 1 90 ? -15.141 -7.719 24.060 1.00 79.50 90 GLY A N 1
ATOM 696 C CA . GLY A 1 90 ? -14.314 -8.249 25.145 1.00 79.50 90 GLY A CA 1
ATOM 697 C C . GLY A 1 90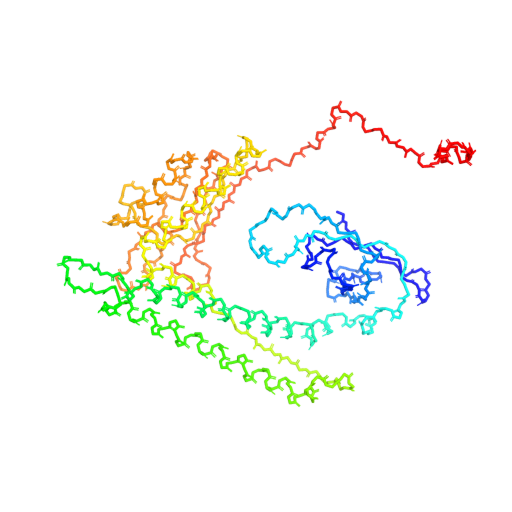 ? -14.602 -7.584 26.493 1.00 79.50 90 GLY A C 1
ATOM 698 O O . GLY A 1 90 ? -15.507 -6.756 26.622 1.00 79.50 90 GLY A O 1
ATOM 699 N N . SER A 1 91 ? -13.836 -7.960 27.515 1.00 79.00 91 SER A N 1
ATOM 700 C CA . SER A 1 91 ? -13.958 -7.364 28.846 1.00 79.00 91 SER A CA 1
ATOM 701 C C . SER A 1 91 ? -13.175 -6.051 28.939 1.00 79.00 91 SER A C 1
ATOM 703 O O . SER A 1 91 ? -12.260 -5.773 28.158 1.00 79.00 91 SER A O 1
ATOM 705 N N . ARG A 1 92 ? -13.485 -5.232 29.950 1.00 75.12 92 ARG A N 1
ATOM 706 C CA . ARG A 1 92 ? -12.707 -4.015 30.236 1.00 75.12 92 ARG A CA 1
ATOM 707 C C . ARG A 1 92 ? -11.226 -4.355 30.436 1.00 75.12 92 ARG A C 1
ATOM 709 O O . ARG A 1 92 ? -10.897 -5.212 31.249 1.00 75.12 92 ARG A O 1
ATOM 716 N N . GLY A 1 93 ? -10.352 -3.648 29.719 1.00 74.19 93 GLY A N 1
ATOM 717 C CA . GLY A 1 93 ? -8.897 -3.851 29.770 1.00 74.19 93 GLY A CA 1
ATOM 718 C C . GLY A 1 93 ? -8.372 -4.947 28.835 1.00 74.19 93 GLY A C 1
ATOM 719 O O . GLY A 1 93 ? -7.162 -5.099 28.702 1.00 74.19 93 GLY A O 1
ATOM 720 N N . GLU A 1 94 ? -9.245 -5.673 28.127 1.00 76.88 94 GLU A N 1
ATOM 721 C CA . GLU A 1 94 ? -8.835 -6.711 27.169 1.00 76.88 94 GLU A CA 1
ATOM 722 C C . GLU A 1 94 ? -8.631 -6.183 25.742 1.00 76.88 94 GLU A C 1
ATOM 724 O O . GLU A 1 94 ? -8.353 -6.967 24.837 1.00 76.88 94 GLU A O 1
ATOM 729 N N . GLY A 1 95 ? -8.725 -4.868 25.501 1.00 78.38 95 GLY A N 1
ATOM 730 C CA . GLY A 1 95 ? -8.622 -4.311 24.148 1.00 78.38 95 GLY A CA 1
ATOM 731 C C . GLY A 1 95 ? -7.308 -4.662 23.449 1.00 78.38 95 GLY A C 1
ATOM 732 O O . GLY A 1 95 ? -7.329 -5.055 22.282 1.00 78.38 95 GLY A O 1
ATOM 733 N N . LYS A 1 96 ? -6.174 -4.609 24.164 1.00 79.06 96 LYS A N 1
ATOM 734 C CA . LYS A 1 96 ? -4.876 -5.040 23.621 1.00 79.06 96 LYS A CA 1
ATOM 735 C C . LYS A 1 96 ? -4.894 -6.510 23.211 1.00 79.06 96 LYS A C 1
ATOM 737 O O . LYS A 1 96 ? -4.519 -6.823 22.087 1.00 79.06 96 LYS A O 1
ATOM 742 N N . ARG A 1 97 ? -5.353 -7.387 24.105 1.00 75.94 97 ARG A N 1
ATOM 743 C CA . ARG A 1 97 ? -5.429 -8.831 23.864 1.00 75.94 97 ARG A CA 1
ATOM 744 C C . ARG A 1 97 ? -6.333 -9.143 22.674 1.00 75.94 97 ARG A C 1
ATOM 746 O O . ARG A 1 97 ? -5.906 -9.812 21.743 1.00 75.94 97 ARG A O 1
ATOM 753 N N . SER A 1 98 ? -7.532 -8.560 22.648 1.00 74.75 98 SER A N 1
ATOM 754 C CA . SER A 1 98 ? -8.465 -8.683 21.528 1.00 74.75 98 SER A CA 1
ATOM 755 C C . SER A 1 98 ? -7.814 -8.255 20.210 1.00 74.75 98 SER A C 1
ATOM 757 O O . SER A 1 98 ? -7.919 -8.964 19.210 1.00 74.75 98 SER A O 1
ATOM 759 N N . ASN A 1 99 ? -7.083 -7.141 20.193 1.00 76.38 99 ASN A N 1
ATOM 760 C CA . ASN A 1 99 ? -6.415 -6.685 18.982 1.00 76.38 99 ASN A CA 1
ATOM 761 C C . ASN A 1 99 ? -5.291 -7.641 18.542 1.00 76.38 99 ASN A C 1
ATOM 763 O O . ASN A 1 99 ? -5.237 -7.997 17.366 1.00 76.38 99 ASN A O 1
ATOM 767 N N . ASP A 1 100 ? -4.441 -8.079 19.474 1.00 74.94 100 ASP A N 1
ATOM 768 C CA . ASP A 1 100 ? -3.279 -8.936 19.206 1.00 74.94 100 ASP A CA 1
ATOM 769 C C . ASP A 1 100 ? -3.672 -10.365 18.790 1.00 74.94 100 ASP A C 1
ATOM 771 O O . ASP A 1 100 ? -3.038 -10.938 17.906 1.00 74.94 100 ASP A O 1
ATOM 775 N N . GLU A 1 101 ? -4.731 -10.926 19.378 1.00 71.44 101 GLU A N 1
ATOM 776 C CA . GLU A 1 101 ? -5.150 -12.318 19.150 1.00 71.44 101 GLU A CA 1
ATOM 777 C C . GLU A 1 101 ? -6.203 -12.456 18.045 1.00 71.44 101 GLU A C 1
ATOM 779 O O . GLU A 1 101 ? -6.235 -13.469 17.349 1.00 71.44 101 GLU A O 1
ATOM 784 N N . SER A 1 102 ? -7.058 -11.444 17.843 1.00 71.44 102 SER A N 1
ATOM 785 C CA . SER A 1 102 ? -8.197 -11.554 16.915 1.00 71.44 102 SER A CA 1
ATOM 786 C C . SER A 1 102 ? -8.164 -10.589 15.735 1.00 71.44 102 SER A C 1
ATOM 788 O O . SER A 1 102 ? -8.613 -10.948 14.658 1.00 71.44 102 SER A O 1
ATOM 790 N N . SER A 1 103 ? -7.653 -9.365 15.878 1.00 75.12 103 SER A N 1
ATOM 791 C CA . SER A 1 103 ? -7.749 -8.371 14.794 1.00 75.12 103 SER A CA 1
ATOM 792 C C . SER A 1 103 ? -6.494 -8.348 13.923 1.00 75.12 103 SER A C 1
ATOM 794 O O . SER A 1 103 ? -6.576 -8.395 12.694 1.00 75.12 103 SER A O 1
ATOM 796 N N . ILE A 1 104 ? -5.320 -8.311 14.554 1.00 78.81 104 ILE A N 1
ATOM 797 C CA . ILE A 1 104 ? -4.023 -8.217 13.880 1.00 78.81 104 ILE A CA 1
ATOM 798 C C . ILE A 1 104 ? -3.741 -9.442 12.995 1.00 78.81 104 ILE A C 1
ATOM 800 O O . ILE A 1 104 ? -3.374 -9.227 11.840 1.00 78.81 104 ILE A O 1
ATOM 804 N N . PRO A 1 105 ? -3.941 -10.700 13.439 1.00 77.62 105 PRO A N 1
ATOM 805 C CA . PRO A 1 105 ? -3.650 -11.869 12.606 1.00 77.62 105 PRO A CA 1
ATOM 806 C C . PRO A 1 105 ? -4.413 -11.884 11.277 1.00 77.62 105 PRO A C 1
ATOM 808 O O . PRO A 1 105 ? -3.821 -12.101 10.220 1.00 77.62 105 PRO A O 1
ATOM 811 N N . TYR A 1 106 ? -5.711 -11.578 11.314 1.00 80.19 106 TYR A N 1
ATOM 812 C CA . TYR A 1 106 ? -6.557 -11.527 10.120 1.00 80.19 106 TYR A CA 1
ATOM 813 C C . TYR A 1 106 ? -6.213 -10.331 9.244 1.00 80.19 106 TYR A C 1
ATOM 815 O O . TYR A 1 106 ? -6.120 -10.469 8.025 1.00 80.19 106 TYR A O 1
ATOM 823 N N . TYR A 1 107 ? -5.967 -9.166 9.851 1.00 81.62 107 TYR A N 1
ATOM 824 C CA . TYR A 1 107 ? -5.493 -7.996 9.119 1.00 81.62 107 TYR A CA 1
ATOM 825 C C . TYR A 1 107 ? -4.211 -8.318 8.341 1.00 81.62 107 TYR A C 1
ATOM 827 O O . TYR A 1 107 ? -4.137 -8.056 7.140 1.00 81.62 107 TYR A O 1
ATOM 835 N N . LEU A 1 108 ? -3.227 -8.938 8.994 1.00 82.50 108 LEU A N 1
ATOM 836 C CA . LEU A 1 108 ? -1.961 -9.326 8.379 1.00 82.50 108 LEU A CA 1
ATOM 837 C C . LEU A 1 108 ? -2.160 -10.371 7.272 1.00 82.50 108 LEU A C 1
ATOM 839 O O . LEU A 1 108 ? -1.620 -10.202 6.182 1.00 82.50 108 LEU A O 1
ATOM 843 N N . LEU A 1 109 ? -2.981 -11.401 7.497 1.00 84.06 109 LEU A N 1
ATOM 844 C CA . LEU A 1 109 ? -3.277 -12.416 6.481 1.00 84.06 109 LEU A CA 1
ATOM 845 C C . LEU A 1 109 ? -3.940 -11.804 5.235 1.00 84.06 109 LEU A C 1
ATOM 847 O O . LEU A 1 109 ? -3.489 -12.032 4.109 1.00 84.06 109 LEU A O 1
ATOM 851 N N . PHE A 1 110 ? -4.995 -11.007 5.420 1.00 85.50 110 PHE A N 1
ATOM 852 C CA . PHE A 1 110 ? -5.758 -10.428 4.313 1.00 85.50 110 PHE A CA 1
ATOM 853 C C . PHE A 1 110 ? -4.966 -9.364 3.555 1.00 85.50 110 PHE A C 1
ATOM 855 O O . PHE A 1 110 ? -5.005 -9.329 2.324 1.00 85.50 110 PHE A O 1
ATOM 862 N N . THR A 1 111 ? -4.201 -8.526 4.257 1.00 82.19 111 THR A N 1
ATOM 863 C CA . THR A 1 111 ? -3.329 -7.545 3.596 1.00 82.19 111 THR A CA 1
ATOM 864 C C . THR A 1 111 ? -2.204 -8.231 2.824 1.00 82.19 111 THR A C 1
ATOM 866 O O . THR A 1 111 ? -1.999 -7.896 1.656 1.00 82.19 111 THR A O 1
ATOM 869 N N . SER A 1 112 ? -1.564 -9.264 3.386 1.00 83.06 112 SER A N 1
ATOM 870 C CA . SER A 1 112 ? -0.595 -10.096 2.660 1.00 83.06 112 SER A CA 1
ATOM 871 C C . SER A 1 112 ? -1.195 -10.734 1.405 1.00 83.06 112 SER A C 1
ATOM 873 O O . SER A 1 112 ? -0.535 -10.749 0.362 1.00 83.06 112 SER A O 1
ATOM 875 N N . ALA A 1 113 ? -2.444 -11.209 1.450 1.00 86.25 113 ALA A N 1
ATOM 876 C CA . ALA A 1 113 ? -3.124 -11.763 0.278 1.00 86.25 113 ALA A CA 1
ATOM 877 C C . ALA A 1 113 ? -3.343 -10.706 -0.822 1.00 86.25 113 ALA A C 1
ATOM 879 O O . ALA A 1 113 ? -2.994 -10.943 -1.983 1.00 86.25 113 ALA A O 1
ATOM 880 N N . CYS A 1 114 ? -3.842 -9.518 -0.462 1.00 85.94 114 CYS A N 1
ATOM 881 C CA . CYS A 1 114 ? -4.009 -8.395 -1.391 1.00 85.94 114 CYS A CA 1
ATOM 882 C C . CYS A 1 114 ? -2.678 -7.990 -2.041 1.00 85.94 114 CYS A C 1
ATOM 884 O O . CYS A 1 114 ? -2.589 -7.851 -3.261 1.00 85.94 114 CYS A O 1
ATOM 886 N N . TRP A 1 115 ? -1.626 -7.844 -1.237 1.00 84.19 115 TRP A N 1
ATOM 887 C CA . TRP A 1 115 ? -0.292 -7.474 -1.705 1.00 84.19 115 TRP A CA 1
ATOM 888 C C . TRP A 1 115 ? 0.337 -8.538 -2.603 1.00 84.19 115 TRP A C 1
ATOM 890 O O . TRP A 1 115 ? 0.932 -8.193 -3.620 1.00 84.19 115 TRP A O 1
ATOM 900 N N . THR A 1 116 ? 0.129 -9.819 -2.296 1.00 86.75 116 THR A N 1
ATOM 901 C CA . THR A 1 116 ? 0.529 -10.931 -3.173 1.00 86.75 116 THR A CA 1
ATOM 902 C C . THR A 1 116 ? -0.171 -10.838 -4.531 1.00 86.75 116 THR A C 1
ATOM 904 O O . THR A 1 116 ? 0.463 -11.024 -5.569 1.00 86.75 116 THR A O 1
ATOM 907 N N . GLY A 1 117 ? -1.464 -10.496 -4.549 1.00 87.94 117 GLY A N 1
ATOM 908 C CA . GLY A 1 117 ? -2.214 -10.259 -5.785 1.00 87.94 117 GLY A CA 1
ATOM 909 C C . GLY A 1 117 ? -1.643 -9.108 -6.619 1.00 87.94 117 GLY A C 1
ATOM 910 O O . GLY A 1 117 ? -1.477 -9.252 -7.829 1.00 87.94 117 GLY A O 1
ATOM 911 N N . ILE A 1 118 ? -1.274 -7.995 -5.976 1.00 85.88 118 ILE A N 1
ATOM 912 C CA . ILE A 1 118 ? -0.616 -6.859 -6.642 1.00 85.88 118 ILE A CA 1
ATOM 913 C C . ILE A 1 118 ? 0.737 -7.282 -7.225 1.00 85.88 118 ILE A C 1
ATOM 915 O O . ILE A 1 118 ? 1.022 -6.973 -8.379 1.00 85.88 118 ILE A O 1
ATOM 919 N N . SER A 1 119 ? 1.550 -8.031 -6.476 1.00 86.38 119 SER A N 1
ATOM 920 C CA . SER A 1 119 ? 2.825 -8.562 -6.971 1.00 86.38 119 SER A CA 1
ATOM 921 C C . SER A 1 119 ? 2.652 -9.434 -8.217 1.00 86.38 119 SER A C 1
ATOM 923 O O . SER A 1 119 ? 3.387 -9.262 -9.187 1.00 86.38 119 SER A O 1
ATOM 925 N N . LEU A 1 120 ? 1.658 -10.331 -8.221 1.00 90.12 120 LEU A N 1
ATOM 926 C CA . LEU A 1 120 ? 1.333 -11.163 -9.385 1.00 90.12 120 LEU A CA 1
ATOM 927 C C . LEU A 1 120 ? 0.916 -10.310 -10.591 1.00 90.12 120 LEU A C 1
ATOM 929 O O . LEU A 1 120 ? 1.417 -10.522 -11.694 1.00 90.12 120 LEU A O 1
ATOM 933 N N . ALA A 1 121 ? 0.059 -9.307 -10.378 1.00 88.62 121 ALA A N 1
ATOM 934 C CA . ALA A 1 121 ? -0.363 -8.398 -11.439 1.00 88.62 121 ALA A CA 1
ATOM 935 C C . ALA A 1 121 ? 0.819 -7.605 -12.025 1.00 88.62 121 ALA A C 1
ATOM 937 O O . ALA A 1 121 ? 0.916 -7.449 -13.243 1.00 88.62 121 ALA A O 1
ATOM 938 N N . SER A 1 122 ? 1.750 -7.151 -11.182 1.00 84.50 122 SER A N 1
ATOM 939 C CA . SER A 1 122 ? 2.978 -6.475 -11.619 1.00 84.50 122 SER A CA 1
ATOM 940 C C . SER A 1 122 ? 3.855 -7.383 -12.480 1.00 84.50 122 SER A C 1
ATOM 942 O O . SER A 1 122 ? 4.335 -6.946 -13.528 1.00 84.50 122 SER A O 1
ATOM 944 N N . ILE A 1 123 ? 4.007 -8.656 -12.093 1.00 88.19 123 ILE A N 1
ATOM 945 C CA . ILE A 1 123 ? 4.719 -9.663 -12.894 1.00 88.19 123 ILE A CA 1
ATOM 946 C C . ILE A 1 123 ? 4.038 -9.848 -14.253 1.00 88.19 123 ILE A C 1
ATOM 948 O O . ILE A 1 123 ? 4.720 -9.847 -15.277 1.00 88.19 123 ILE A O 1
ATOM 952 N N . ASP A 1 124 ? 2.709 -9.956 -14.303 1.00 89.62 124 ASP A N 1
ATOM 953 C CA . ASP A 1 124 ? 1.974 -10.123 -15.564 1.00 89.62 124 ASP A CA 1
ATOM 954 C C . ASP A 1 124 ? 2.126 -8.913 -16.498 1.00 89.62 124 ASP A C 1
ATOM 956 O O . ASP A 1 124 ? 2.363 -9.072 -17.704 1.00 89.62 124 ASP A O 1
ATOM 960 N N . VAL A 1 125 ? 2.040 -7.696 -15.951 1.00 84.81 125 VAL A N 1
ATOM 961 C CA . VAL A 1 125 ? 2.243 -6.451 -16.708 1.00 84.81 125 VAL A CA 1
ATOM 962 C C . VAL A 1 125 ? 3.665 -6.382 -17.264 1.00 84.81 125 VAL A C 1
ATOM 964 O O . VAL A 1 125 ? 3.840 -6.125 -18.461 1.00 84.81 125 VAL A O 1
ATOM 967 N N . ALA A 1 126 ? 4.673 -6.654 -16.434 1.00 83.31 126 ALA A N 1
ATOM 968 C CA . ALA A 1 126 ? 6.067 -6.634 -16.857 1.00 83.31 126 ALA A CA 1
ATOM 969 C C . ALA A 1 126 ? 6.353 -7.729 -17.888 1.00 83.31 126 ALA A C 1
ATOM 971 O O . ALA A 1 126 ? 6.946 -7.452 -18.931 1.00 83.31 126 ALA A O 1
ATOM 972 N N . LYS A 1 127 ? 5.852 -8.952 -17.667 1.00 89.38 127 LYS A N 1
ATOM 973 C CA . LYS A 1 127 ? 5.983 -10.084 -18.595 1.00 89.38 127 LYS A CA 1
ATOM 974 C C . LYS A 1 127 ? 5.462 -9.712 -19.976 1.00 89.38 127 LYS A C 1
ATOM 976 O O . LYS A 1 127 ? 6.136 -9.954 -20.980 1.00 89.38 127 LYS A O 1
ATOM 981 N N . LYS A 1 128 ? 4.280 -9.092 -20.040 1.00 86.62 128 LYS A N 1
ATOM 982 C CA . LYS A 1 128 ? 3.697 -8.610 -21.298 1.00 86.62 128 LYS A CA 1
ATOM 983 C C . LYS A 1 128 ? 4.594 -7.575 -21.982 1.00 86.62 128 LYS A C 1
ATOM 985 O O . LYS A 1 128 ? 4.720 -7.602 -23.199 1.00 86.62 128 LYS A O 1
ATOM 990 N N . HIS A 1 129 ? 5.239 -6.676 -21.243 1.00 85.00 129 HIS A N 1
ATOM 991 C CA . HIS A 1 129 ? 6.182 -5.734 -21.846 1.00 85.00 129 HIS A CA 1
ATOM 992 C C . HIS A 1 129 ? 7.418 -6.451 -22.412 1.00 85.00 129 HIS A C 1
ATOM 994 O O . HIS A 1 129 ? 7.713 -6.332 -23.605 1.00 85.00 129 HIS A O 1
ATOM 1000 N N . VAL A 1 130 ? 8.114 -7.227 -21.577 1.00 82.62 130 VAL A N 1
ATOM 1001 C CA . VAL A 1 130 ? 9.437 -7.772 -21.920 1.00 82.62 130 VAL A CA 1
ATOM 1002 C C . VAL A 1 130 ? 9.392 -8.842 -23.012 1.00 82.62 130 VAL A C 1
ATOM 1004 O O . VAL A 1 130 ? 10.358 -9.014 -23.751 1.00 82.62 130 VAL A O 1
ATOM 1007 N N . THR A 1 131 ? 8.263 -9.541 -23.153 1.00 88.38 131 THR A N 1
ATOM 1008 C CA . THR A 1 131 ? 8.069 -10.567 -24.195 1.00 88.38 131 THR A CA 1
ATOM 1009 C C . THR A 1 131 ? 7.690 -9.988 -25.558 1.00 88.38 131 THR A C 1
ATOM 1011 O O . THR A 1 131 ? 7.929 -10.630 -26.580 1.00 88.38 131 THR A O 1
ATOM 1014 N N . HIS A 1 132 ? 7.122 -8.778 -25.595 1.00 83.88 132 HIS A N 1
ATOM 1015 C CA . HIS A 1 132 ? 6.701 -8.113 -26.830 1.00 83.88 132 HIS A CA 1
ATOM 1016 C C . HIS A 1 132 ? 7.721 -7.088 -27.347 1.00 83.88 132 HIS A C 1
ATOM 1018 O O . HIS A 1 132 ? 7.725 -6.777 -28.539 1.00 83.88 132 HIS A O 1
ATOM 1024 N N . LYS A 1 133 ? 8.579 -6.540 -26.478 1.00 79.50 133 LYS A N 1
ATOM 1025 C CA . LYS A 1 133 ? 9.594 -5.554 -26.861 1.00 79.50 133 LYS A CA 1
ATOM 1026 C C . LYS A 1 133 ? 10.871 -6.241 -27.352 1.00 79.50 133 LYS A C 1
ATOM 1028 O O . LYS A 1 133 ? 11.421 -7.099 -26.667 1.00 79.50 133 LYS A O 1
ATOM 1033 N N . ALA A 1 134 ? 11.368 -5.811 -28.512 1.00 82.69 134 ALA A N 1
ATOM 1034 C CA . ALA A 1 134 ? 12.649 -6.237 -29.069 1.00 82.69 134 ALA A CA 1
ATOM 1035 C C . ALA A 1 134 ? 13.612 -5.066 -29.275 1.00 82.69 134 ALA A C 1
ATOM 1037 O O . ALA A 1 134 ? 13.199 -3.950 -29.608 1.00 82.69 134 ALA A O 1
ATOM 1038 N N . HIS A 1 135 ? 14.900 -5.336 -29.082 1.00 76.62 135 HIS A N 1
ATOM 1039 C CA . HIS A 1 135 ? 15.998 -4.424 -29.371 1.00 76.62 135 HIS A CA 1
ATOM 1040 C C . HIS A 1 135 ? 16.537 -4.731 -30.770 1.00 76.62 135 HIS A C 1
ATOM 1042 O O . HIS A 1 135 ? 17.261 -5.703 -30.978 1.00 76.62 135 HIS A O 1
ATOM 1048 N N . ALA A 1 136 ? 16.146 -3.906 -31.747 1.00 73.81 136 ALA A N 1
ATOM 1049 C CA . ALA A 1 136 ? 16.397 -4.145 -33.172 1.00 73.81 136 ALA A CA 1
ATOM 1050 C C . ALA A 1 136 ? 17.889 -4.250 -33.540 1.00 73.81 136 ALA A C 1
ATOM 1052 O O . ALA A 1 136 ? 18.239 -4.945 -34.485 1.00 73.81 136 ALA A O 1
ATOM 1053 N N . ASN A 1 137 ? 18.762 -3.588 -32.782 1.00 63.25 137 ASN A N 1
ATOM 1054 C CA . ASN A 1 137 ? 20.213 -3.613 -32.966 1.00 63.25 137 ASN A CA 1
ATOM 1055 C C . ASN A 1 137 ? 20.869 -4.933 -32.528 1.00 63.25 137 ASN A C 1
ATOM 1057 O O . ASN A 1 137 ? 21.898 -5.300 -33.084 1.00 63.25 137 ASN A O 1
ATOM 1061 N N . VAL A 1 138 ? 20.295 -5.633 -31.543 1.00 75.25 138 VAL A N 1
ATOM 1062 C CA . VAL A 1 138 ? 20.820 -6.914 -31.026 1.00 75.25 138 VAL A CA 1
ATOM 1063 C C . VAL A 1 138 ? 20.012 -8.105 -31.561 1.00 75.25 138 VAL A C 1
ATOM 1065 O O . VAL A 1 138 ? 20.471 -9.240 -31.517 1.00 75.25 138 VAL A O 1
ATOM 1068 N N . GLY A 1 139 ? 18.804 -7.865 -32.083 1.00 79.38 139 GLY A N 1
ATOM 1069 C CA . GLY A 1 139 ? 17.904 -8.916 -32.568 1.00 79.38 139 GLY A CA 1
ATOM 1070 C C . GLY A 1 139 ? 17.286 -9.763 -31.450 1.00 79.38 139 GLY A C 1
ATOM 1071 O O . GLY A 1 139 ? 16.707 -10.808 -31.726 1.00 79.38 139 GLY A O 1
ATOM 1072 N N . MET A 1 140 ? 17.399 -9.314 -30.197 1.00 80.19 140 MET A N 1
ATOM 1073 C CA . MET A 1 140 ? 16.891 -9.996 -29.006 1.00 80.19 140 MET A CA 1
ATOM 1074 C C . MET A 1 140 ? 15.661 -9.283 -28.447 1.00 80.19 140 MET A C 1
ATOM 1076 O O . MET A 1 140 ? 15.533 -8.057 -28.543 1.00 80.19 140 MET A O 1
ATOM 1080 N N . ARG A 1 141 ? 14.756 -10.038 -27.822 1.00 82.31 141 ARG A N 1
ATOM 1081 C CA . ARG A 1 141 ? 13.692 -9.473 -26.985 1.00 82.31 141 ARG A CA 1
ATOM 1082 C C . ARG A 1 141 ? 14.229 -9.126 -25.609 1.00 82.31 141 ARG A C 1
ATOM 1084 O O . ARG A 1 141 ? 15.225 -9.687 -25.162 1.00 82.31 141 ARG A O 1
ATOM 1091 N N . VAL A 1 142 ? 13.533 -8.236 -24.909 1.00 80.12 142 VAL A N 1
ATOM 1092 C CA . VAL A 1 142 ? 13.907 -7.859 -23.537 1.00 80.12 142 VAL A CA 1
ATOM 1093 C C . VAL A 1 142 ? 13.885 -9.082 -22.604 1.00 80.12 142 VAL A C 1
ATOM 1095 O O . VAL A 1 142 ? 14.743 -9.211 -21.742 1.00 80.12 142 VAL A O 1
ATOM 1098 N N . CYS A 1 143 ? 12.983 -10.043 -22.821 1.00 86.94 143 CYS A N 1
ATOM 1099 C CA . CYS A 1 143 ? 12.961 -11.297 -22.059 1.00 86.94 143 CYS A CA 1
ATOM 1100 C C . CYS A 1 143 ? 14.131 -12.256 -22.346 1.00 86.94 143 CYS A C 1
ATOM 1102 O O . CYS A 1 143 ? 14.321 -13.218 -21.603 1.00 86.94 143 CYS A O 1
ATOM 1104 N N . ASP A 1 144 ? 14.887 -12.048 -23.426 1.00 85.94 144 ASP A N 1
ATOM 1105 C CA . ASP A 1 144 ? 15.987 -12.940 -23.805 1.00 85.94 144 ASP A CA 1
ATOM 1106 C C . ASP A 1 144 ? 17.296 -12.582 -23.060 1.00 85.94 144 ASP A C 1
ATOM 1108 O O . ASP A 1 144 ? 18.260 -13.343 -23.113 1.00 85.94 144 ASP A O 1
ATOM 1112 N N . TYR A 1 145 ? 17.343 -11.450 -22.343 1.00 81.94 145 TYR A N 1
ATOM 1113 C CA . TYR A 1 145 ? 18.495 -11.056 -21.526 1.00 81.94 145 TYR A CA 1
ATOM 1114 C C . TYR A 1 145 ? 18.528 -11.840 -20.200 1.00 81.94 145 TYR A C 1
ATOM 1116 O O . TYR A 1 145 ? 17.536 -11.804 -19.466 1.00 81.94 145 TYR A O 1
ATOM 1124 N N . PRO A 1 146 ? 19.660 -12.477 -19.832 1.00 80.19 146 PRO A N 1
ATOM 1125 C CA . PRO A 1 146 ? 19.774 -13.234 -18.581 1.00 80.19 146 PRO A CA 1
ATOM 1126 C C . PRO A 1 146 ? 19.434 -12.421 -17.328 1.00 80.19 146 PRO A C 1
ATOM 1128 O O . PRO A 1 146 ? 18.715 -12.907 -16.468 1.00 80.19 146 PRO A O 1
ATOM 1131 N N . SER A 1 147 ? 19.839 -11.149 -17.266 1.00 72.19 147 SER A N 1
ATOM 1132 C CA . SER A 1 147 ? 19.514 -10.265 -16.136 1.00 72.19 147 SER A CA 1
ATOM 1133 C C . SER A 1 147 ? 18.009 -10.056 -15.947 1.00 72.19 147 SER A C 1
ATOM 1135 O O . SER A 1 147 ? 17.527 -9.980 -14.821 1.00 72.19 147 SER A O 1
ATOM 1137 N N . VAL A 1 148 ? 17.244 -9.992 -17.041 1.00 76.88 148 VAL A N 1
ATOM 1138 C CA . VAL A 1 148 ? 15.779 -9.904 -16.979 1.00 76.88 148 VAL A CA 1
ATOM 1139 C C . VAL A 1 148 ? 15.196 -11.239 -16.522 1.00 76.88 148 VAL A C 1
ATOM 1141 O O . VAL A 1 148 ? 14.268 -11.254 -15.719 1.00 76.88 148 VAL A O 1
ATOM 1144 N N . GLN A 1 149 ? 15.743 -12.364 -16.984 1.00 84.19 149 GLN A N 1
ATOM 1145 C CA . GLN A 1 149 ? 15.305 -13.691 -16.543 1.00 84.19 149 GLN A CA 1
ATOM 1146 C C . GLN A 1 149 ? 15.549 -13.904 -15.045 1.00 84.19 149 GLN A C 1
ATOM 1148 O O . GLN A 1 149 ? 14.651 -14.409 -14.374 1.00 84.19 149 GLN A O 1
ATOM 1153 N N . ASP A 1 150 ? 16.687 -13.451 -14.517 1.00 75.69 150 ASP A N 1
ATOM 1154 C CA . ASP A 1 150 ? 17.004 -13.511 -13.086 1.00 75.69 150 ASP A CA 1
ATOM 1155 C C . ASP A 1 150 ? 16.018 -12.674 -12.257 1.00 75.69 150 ASP A C 1
ATOM 1157 O O . ASP A 1 150 ? 15.439 -13.188 -11.301 1.00 75.69 150 ASP A O 1
ATOM 1161 N N . LEU A 1 151 ? 15.719 -11.432 -12.674 1.00 75.81 151 LEU A N 1
ATOM 1162 C CA . LEU A 1 151 ? 14.726 -10.577 -12.000 1.00 75.81 151 LEU A CA 1
ATOM 1163 C C . LEU A 1 151 ? 13.344 -11.240 -11.916 1.00 75.81 151 LEU A C 1
ATOM 1165 O O . LEU A 1 151 ? 12.694 -11.209 -10.869 1.00 75.81 151 LEU A O 1
ATOM 1169 N N . PHE A 1 152 ? 12.885 -11.851 -13.014 1.00 87.38 152 PHE A N 1
ATOM 1170 C CA . PHE A 1 152 ? 11.621 -12.590 -13.026 1.00 87.38 152 PHE A CA 1
ATOM 1171 C C . PHE A 1 152 ? 11.696 -13.875 -12.201 1.00 87.38 152 PHE A C 1
ATOM 1173 O O . PHE A 1 152 ? 10.731 -14.201 -11.514 1.00 87.38 152 PHE A O 1
ATOM 1180 N N . GLY A 1 153 ? 12.816 -14.598 -12.259 1.00 82.31 153 GLY A N 1
ATOM 1181 C CA . GLY A 1 153 ? 13.045 -15.812 -11.484 1.00 82.31 153 GLY A CA 1
ATOM 1182 C C . GLY A 1 153 ? 12.942 -15.546 -9.986 1.00 82.31 153 GLY A C 1
ATOM 1183 O O . GLY A 1 153 ? 12.163 -16.205 -9.299 1.00 82.31 153 GLY A O 1
ATOM 1184 N N . GLU A 1 154 ? 13.649 -14.528 -9.496 1.00 81.56 154 GLU A N 1
ATOM 1185 C CA . GLU A 1 154 ? 13.571 -14.090 -8.102 1.00 81.56 154 GLU A CA 1
ATOM 1186 C C . GLU A 1 154 ? 12.158 -13.647 -7.723 1.00 81.56 154 GLU A C 1
ATOM 1188 O O . GLU A 1 154 ? 11.599 -14.156 -6.755 1.00 81.56 154 GLU A O 1
ATOM 1193 N N . ALA A 1 155 ? 11.543 -12.757 -8.510 1.00 81.75 155 ALA A N 1
ATOM 1194 C CA . ALA A 1 155 ? 10.207 -12.247 -8.208 1.00 81.75 155 ALA A CA 1
ATOM 1195 C C . ALA A 1 155 ? 9.161 -13.371 -8.138 1.00 81.75 155 ALA A C 1
ATOM 1197 O O . ALA A 1 155 ? 8.321 -13.392 -7.239 1.00 81.75 155 ALA A O 1
ATOM 1198 N N . VAL A 1 156 ? 9.218 -14.342 -9.052 1.00 90.56 156 VAL A N 1
ATOM 1199 C CA . VAL A 1 156 ? 8.321 -15.504 -9.041 1.00 90.56 156 VAL A CA 1
ATOM 1200 C C . VAL A 1 156 ? 8.586 -16.394 -7.825 1.00 90.56 156 VAL A C 1
ATOM 1202 O O . VAL A 1 156 ? 7.630 -16.864 -7.205 1.00 90.56 156 VAL A O 1
ATOM 1205 N N . CYS A 1 157 ? 9.848 -16.617 -7.453 1.00 85.12 157 CYS A N 1
ATOM 1206 C CA . CYS A 1 157 ? 10.209 -17.365 -6.246 1.00 85.12 157 CYS A CA 1
ATOM 1207 C C . CYS A 1 157 ? 9.698 -16.679 -4.971 1.00 85.12 157 CYS A C 1
ATOM 1209 O O . CYS A 1 157 ? 9.059 -17.334 -4.142 1.00 85.12 157 CYS A O 1
ATOM 1211 N N . ASP A 1 158 ? 9.913 -15.371 -4.833 1.00 83.56 158 ASP A N 1
ATOM 1212 C CA . ASP A 1 158 ? 9.496 -14.579 -3.672 1.00 83.56 158 ASP A CA 1
ATOM 1213 C C . ASP A 1 158 ? 7.969 -14.577 -3.525 1.00 83.56 158 ASP A C 1
ATOM 1215 O O . ASP A 1 158 ? 7.430 -14.894 -2.459 1.00 83.56 158 ASP A O 1
ATOM 1219 N N . VAL A 1 159 ? 7.251 -14.301 -4.619 1.00 87.12 159 VAL A N 1
ATOM 1220 C CA . VAL A 1 159 ? 5.782 -14.261 -4.623 1.00 87.12 159 VAL A CA 1
ATOM 1221 C C . VAL A 1 159 ? 5.185 -15.633 -4.338 1.00 87.12 159 VAL A C 1
ATOM 1223 O O . VAL A 1 159 ? 4.257 -15.735 -3.537 1.00 87.12 159 VAL A O 1
ATOM 1226 N N . ASN A 1 160 ? 5.714 -16.702 -4.941 1.00 87.06 160 ASN A N 1
ATOM 1227 C CA . ASN A 1 160 ? 5.237 -18.053 -4.645 1.00 87.06 160 ASN A CA 1
ATOM 1228 C C . ASN A 1 160 ? 5.532 -18.453 -3.197 1.00 87.06 160 ASN A C 1
ATOM 1230 O O . ASN A 1 160 ? 4.690 -19.094 -2.572 1.00 87.06 160 ASN A O 1
ATOM 1234 N N . SER A 1 161 ? 6.671 -18.039 -2.638 1.00 83.56 161 SER A N 1
ATOM 1235 C CA . SER A 1 161 ? 7.007 -18.304 -1.235 1.00 83.56 161 SER A CA 1
ATOM 1236 C C . SER A 1 161 ? 5.996 -17.661 -0.286 1.00 83.56 161 SER A C 1
ATOM 1238 O O . SER A 1 161 ? 5.448 -18.345 0.579 1.00 83.56 161 SER A O 1
ATOM 1240 N N . VAL A 1 162 ? 5.682 -16.375 -0.478 1.00 83.75 162 VAL A N 1
ATOM 1241 C CA . VAL A 1 162 ? 4.687 -15.668 0.350 1.00 83.75 162 VAL A CA 1
ATOM 1242 C C . VAL A 1 162 ? 3.277 -16.202 0.116 1.00 83.75 162 VAL A C 1
ATOM 1244 O O . VAL A 1 162 ? 2.520 -16.364 1.069 1.00 83.75 162 VAL A O 1
ATOM 1247 N N . ARG A 1 163 ? 2.930 -16.562 -1.123 1.00 86.88 163 ARG A N 1
ATOM 1248 C CA . ARG A 1 163 ? 1.639 -17.183 -1.439 1.00 86.88 163 ARG A CA 1
ATOM 1249 C C . ARG A 1 163 ? 1.466 -18.524 -0.724 1.00 86.88 163 ARG A C 1
ATOM 1251 O O . ARG A 1 163 ? 0.416 -18.760 -0.133 1.00 86.88 163 ARG A O 1
ATOM 1258 N N . CYS A 1 164 ? 2.486 -19.381 -0.747 1.00 84.38 164 CYS A N 1
ATOM 1259 C CA . CYS A 1 164 ? 2.482 -20.644 -0.011 1.00 84.38 164 CYS A CA 1
ATOM 1260 C C . CYS A 1 164 ? 2.360 -20.406 1.498 1.00 84.38 164 CYS A C 1
ATOM 1262 O O . CYS A 1 164 ? 1.537 -21.050 2.139 1.00 84.38 164 CYS A O 1
ATOM 1264 N N . GLN A 1 165 ? 3.117 -19.456 2.057 1.00 80.62 165 GLN A N 1
ATOM 1265 C CA . GLN A 1 165 ? 3.018 -19.093 3.475 1.00 80.62 165 GLN A CA 1
ATOM 1266 C C . GLN A 1 165 ? 1.616 -18.604 3.850 1.00 80.62 165 GLN A C 1
ATOM 1268 O O . GLN A 1 165 ? 1.078 -19.053 4.854 1.00 80.62 165 GLN A O 1
ATOM 1273 N N . GLY A 1 166 ? 1.002 -17.742 3.034 1.00 83.25 166 GLY A N 1
ATOM 1274 C CA . GLY A 1 166 ? -0.355 -17.248 3.267 1.00 83.25 166 GLY A CA 1
ATOM 1275 C C . GLY A 1 166 ? -1.403 -18.362 3.243 1.00 83.25 166 GLY A C 1
ATOM 1276 O O . GLY A 1 166 ? -2.270 -18.395 4.109 1.00 83.25 166 GLY A O 1
ATOM 1277 N N . ILE A 1 167 ? -1.294 -19.310 2.305 1.00 86.19 167 ILE A N 1
ATOM 1278 C CA . ILE A 1 167 ? -2.198 -20.471 2.232 1.00 86.19 167 ILE A CA 1
ATOM 1279 C C . ILE A 1 167 ? -2.006 -21.395 3.440 1.00 86.19 167 ILE A C 1
ATOM 1281 O O . ILE A 1 167 ? -2.989 -21.818 4.038 1.00 86.19 167 ILE A O 1
ATOM 1285 N N . LEU A 1 168 ? -0.759 -21.696 3.815 1.00 85.44 168 LEU A N 1
ATOM 1286 C CA . LEU A 1 168 ? -0.461 -22.537 4.979 1.00 85.44 168 LEU A CA 1
ATOM 1287 C C . LEU A 1 168 ? -0.925 -21.886 6.284 1.00 85.44 168 LEU A C 1
ATOM 1289 O O . LEU A 1 168 ? -1.441 -22.573 7.160 1.00 85.44 168 LEU A O 1
ATOM 1293 N N . LEU A 1 169 ? -0.758 -20.568 6.406 1.00 83.06 169 LEU A N 1
ATOM 1294 C CA . LEU A 1 169 ? -1.240 -19.813 7.551 1.00 83.06 169 LEU A CA 1
ATOM 1295 C C . LEU A 1 169 ? -2.771 -19.825 7.616 1.00 83.06 169 LEU A C 1
ATOM 1297 O O . LEU A 1 169 ? -3.314 -20.084 8.683 1.00 83.06 169 LEU A O 1
ATOM 1301 N N . ALA A 1 170 ? -3.458 -19.600 6.493 1.00 85.94 170 ALA A N 1
ATOM 1302 C CA . ALA A 1 170 ? -4.916 -19.672 6.434 1.00 85.94 170 ALA A CA 1
ATOM 1303 C C . ALA A 1 170 ? -5.435 -21.066 6.830 1.00 85.94 170 ALA A C 1
ATOM 1305 O O . ALA A 1 170 ? -6.298 -21.163 7.692 1.00 85.94 170 ALA A O 1
ATOM 1306 N N . ASP A 1 171 ? -4.846 -22.141 6.293 1.00 86.00 171 ASP A N 1
ATOM 1307 C CA . ASP A 1 171 ? -5.203 -23.524 6.651 1.00 86.00 171 ASP A CA 1
ATOM 1308 C C . ASP A 1 171 ? -4.939 -23.833 8.136 1.00 86.00 171 ASP A C 1
ATOM 1310 O O . ASP A 1 171 ? -5.740 -24.501 8.789 1.00 86.00 171 ASP A O 1
ATOM 1314 N N . ALA A 1 172 ? -3.840 -23.323 8.703 1.00 83.88 172 ALA A N 1
ATOM 1315 C CA . ALA A 1 172 ? -3.573 -23.443 10.134 1.00 83.88 172 ALA A CA 1
ATOM 1316 C C . ALA A 1 172 ? -4.613 -22.679 10.968 1.00 83.88 172 ALA A C 1
ATOM 1318 O O . ALA A 1 172 ? -5.137 -23.229 11.933 1.00 83.88 172 ALA A O 1
ATOM 1319 N N . MET A 1 173 ? -4.947 -21.445 10.582 1.00 82.00 173 MET A N 1
ATOM 1320 C CA . MET A 1 173 ? -5.983 -20.652 11.246 1.00 82.00 173 MET A CA 1
ATOM 1321 C C . MET A 1 173 ? -7.345 -21.345 11.171 1.00 82.00 173 MET A C 1
ATOM 1323 O O . MET A 1 173 ? -8.016 -21.455 12.193 1.00 82.00 173 MET A O 1
ATOM 1327 N N . ASP A 1 174 ? -7.734 -21.883 10.016 1.00 85.56 174 ASP A N 1
ATOM 1328 C CA . ASP A 1 174 ? -8.985 -22.625 9.850 1.00 85.56 174 ASP A CA 1
ATOM 1329 C C . ASP A 1 174 ? -9.018 -23.878 10.737 1.00 85.56 174 ASP A C 1
ATOM 1331 O O . ASP A 1 174 ? -10.011 -24.132 11.412 1.00 85.56 174 ASP A O 1
ATOM 1335 N N . LYS A 1 175 ? -7.928 -24.646 10.825 1.00 84.12 175 LYS A N 1
ATOM 1336 C CA . LYS A 1 175 ? -7.868 -25.825 11.711 1.00 84.12 175 LYS A CA 1
ATOM 1337 C C . LYS A 1 175 ? -7.988 -25.460 13.185 1.00 84.12 175 LYS A C 1
ATOM 1339 O O . LYS A 1 175 ? -8.709 -26.130 13.919 1.00 84.12 175 LYS A O 1
ATOM 1344 N N . GLU A 1 176 ? -7.292 -24.411 13.606 1.00 78.00 176 GLU A N 1
ATOM 1345 C CA . GLU A 1 176 ? -7.248 -23.980 15.006 1.00 78.00 176 GLU A CA 1
ATOM 1346 C C . GLU A 1 176 ? -8.544 -23.309 15.459 1.00 78.00 176 GLU A C 1
ATOM 1348 O O . GLU A 1 176 ? -8.956 -23.440 16.607 1.00 78.00 176 GLU A O 1
ATOM 1353 N N . THR A 1 177 ? -9.219 -22.622 14.543 1.00 74.19 177 THR A N 1
ATOM 1354 C CA . THR A 1 177 ? -10.486 -21.940 14.819 1.00 74.19 177 THR A CA 1
ATOM 1355 C C . THR A 1 177 ? -11.702 -22.792 14.472 1.00 74.19 177 THR A C 1
ATOM 1357 O O . THR A 1 177 ? -12.822 -22.302 14.562 1.00 74.19 177 THR A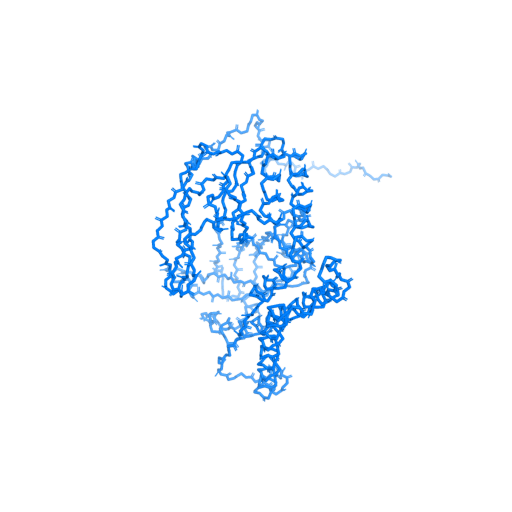 O 1
ATOM 1360 N N . ASN A 1 178 ? -11.519 -24.053 14.059 1.00 79.69 178 ASN A N 1
ATOM 1361 C CA . ASN A 1 178 ? -12.593 -24.910 13.547 1.00 79.69 178 ASN A CA 1
ATOM 1362 C C . ASN A 1 178 ? -13.408 -24.229 12.420 1.00 79.69 178 ASN A C 1
ATOM 1364 O O . ASN A 1 178 ? -14.635 -24.176 12.450 1.00 79.69 178 ASN A O 1
ATOM 1368 N N . ASN A 1 179 ? -12.703 -23.702 11.418 1.00 82.50 179 ASN A N 1
ATOM 1369 C CA . ASN A 1 179 ? -13.204 -22.877 10.318 1.00 82.50 179 ASN A CA 1
ATOM 1370 C C . ASN A 1 179 ? -13.915 -21.612 10.809 1.00 82.50 179 ASN A C 1
ATOM 1372 O O . ASN A 1 179 ? -15.030 -21.312 10.375 1.00 82.50 179 ASN A O 1
ATOM 1376 N N . ASN A 1 180 ? -13.263 -20.862 11.699 1.00 72.75 180 ASN A N 1
ATOM 1377 C CA . ASN A 1 180 ? -13.824 -19.675 12.335 1.00 72.75 180 ASN A CA 1
ATOM 1378 C C . ASN A 1 180 ? -15.139 -19.969 13.075 1.00 72.75 180 ASN A C 1
ATOM 1380 O O . ASN A 1 180 ? -16.100 -19.218 12.937 1.00 72.75 180 ASN A O 1
ATOM 1384 N N . ASP A 1 181 ? -15.214 -21.056 13.846 1.00 73.88 181 ASP A N 1
ATOM 1385 C CA . ASP A 1 181 ? -16.317 -21.282 14.779 1.00 73.88 181 ASP A CA 1
ATOM 1386 C C . ASP A 1 181 ? -16.249 -20.243 15.908 1.00 73.88 181 ASP A C 1
ATOM 1388 O O . ASP A 1 181 ? -15.337 -20.231 16.733 1.00 73.88 181 ASP A O 1
ATOM 1392 N N . TRP A 1 182 ? -17.262 -19.378 15.961 1.00 62.88 182 TRP A N 1
ATOM 1393 C CA . TRP A 1 182 ? -17.355 -18.209 16.844 1.00 62.88 182 TRP A CA 1
ATOM 1394 C C . TRP A 1 182 ? -17.503 -18.584 18.330 1.00 62.88 182 TRP A C 1
ATOM 1396 O O . TRP A 1 182 ? -17.694 -17.714 19.175 1.00 62.88 182 TRP A O 1
ATOM 1406 N N . ARG A 1 183 ? -17.496 -19.883 18.651 1.00 59.56 183 ARG A N 1
ATOM 1407 C CA . ARG A 1 183 ? -17.697 -20.440 19.995 1.00 59.56 183 ARG A CA 1
ATOM 1408 C C . ARG A 1 183 ? -16.395 -20.829 20.699 1.00 59.56 183 ARG A C 1
ATOM 1410 O O . ARG A 1 183 ? -16.449 -21.184 21.874 1.00 59.56 183 ARG A O 1
ATOM 1417 N N . LEU A 1 184 ? -15.260 -20.805 20.001 1.00 53.69 184 LEU A N 1
ATOM 1418 C CA . LEU A 1 184 ? -13.957 -21.229 20.516 1.00 53.69 184 LEU A CA 1
ATOM 1419 C C . LEU A 1 184 ? -13.013 -20.034 20.647 1.00 53.69 184 LEU A C 1
ATOM 1421 O O . LEU A 1 184 ? -12.834 -19.293 19.685 1.00 53.69 184 LEU A O 1
ATOM 1425 N N . HIS A 1 185 ? -12.353 -19.896 21.800 1.00 53.38 185 HIS A N 1
ATOM 1426 C CA . HIS A 1 185 ? -11.264 -18.935 21.987 1.00 53.38 185 HIS A CA 1
ATOM 1427 C C . HIS A 1 185 ? -10.151 -19.554 22.851 1.00 53.38 185 HIS A C 1
ATOM 1429 O O . HIS A 1 185 ? -10.332 -19.748 24.051 1.00 53.38 185 HIS A O 1
ATOM 1435 N N . GLU A 1 186 ? -9.007 -19.857 22.231 1.00 50.12 186 GLU A N 1
ATOM 1436 C CA . GLU A 1 186 ? -7.714 -20.078 22.896 1.00 50.12 186 GLU A CA 1
ATOM 1437 C C . GLU A 1 186 ? -6.656 -19.155 22.264 1.00 50.12 186 GLU A C 1
ATOM 1439 O O . GLU A 1 186 ? -6.723 -18.846 21.071 1.00 50.12 186 GLU A O 1
ATOM 1444 N N . ASP A 1 187 ? -5.676 -18.735 23.065 1.00 51.75 187 ASP A N 1
ATOM 1445 C CA . ASP A 1 187 ? -4.688 -17.706 22.713 1.00 51.75 187 ASP A CA 1
ATOM 1446 C C . ASP A 1 187 ? -3.617 -18.238 21.754 1.00 51.75 187 ASP A C 1
ATOM 1448 O O . ASP A 1 187 ? -2.843 -19.130 22.121 1.00 51.75 187 ASP A O 1
ATOM 1452 N N . LYS A 1 188 ? -3.508 -17.670 20.541 1.00 52.72 188 LYS A N 1
ATOM 1453 C CA . LYS A 1 188 ? -2.419 -17.976 19.591 1.00 52.72 188 LYS A CA 1
ATOM 1454 C C . LYS A 1 188 ? -2.006 -16.757 18.763 1.00 52.72 188 LYS A C 1
ATOM 1456 O O . LYS A 1 188 ? -2.828 -15.927 18.390 1.00 52.72 188 LYS A O 1
ATOM 1461 N N . ALA A 1 189 ? -0.712 -16.682 18.448 1.00 48.66 189 ALA A N 1
ATOM 1462 C CA . ALA A 1 189 ? -0.111 -15.623 17.640 1.00 48.66 189 ALA A CA 1
ATOM 1463 C C . ALA A 1 189 ? 0.295 -16.144 16.252 1.00 48.66 189 ALA A C 1
ATOM 1465 O O . ALA A 1 189 ? 0.856 -17.234 16.128 1.00 48.66 189 ALA A O 1
ATOM 1466 N N . PHE A 1 190 ? 0.069 -15.332 15.217 1.00 54.66 190 PHE A N 1
ATOM 1467 C CA . PHE A 1 190 ? 0.389 -15.645 13.822 1.00 54.66 190 PHE A CA 1
ATOM 1468 C C . PHE A 1 190 ? 1.242 -14.536 13.189 1.00 54.66 190 PHE A C 1
ATOM 1470 O O . PHE A 1 190 ? 1.111 -13.366 13.543 1.00 54.66 190 PHE A O 1
ATOM 1477 N N . ILE A 1 191 ? 2.109 -14.894 12.236 1.00 48.84 191 ILE A N 1
ATOM 1478 C CA . ILE A 1 191 ? 3.016 -13.961 11.548 1.00 48.84 191 ILE A CA 1
ATOM 1479 C C . ILE A 1 191 ? 2.767 -14.044 10.040 1.00 48.84 191 ILE A C 1
ATOM 1481 O O . ILE A 1 191 ? 2.834 -15.131 9.469 1.00 48.84 191 ILE A O 1
ATOM 1485 N N . ALA A 1 192 ? 2.535 -12.900 9.390 1.00 53.22 192 ALA A N 1
ATOM 1486 C CA . ALA A 1 192 ? 2.465 -12.792 7.932 1.00 53.22 192 ALA A CA 1
ATOM 1487 C C . ALA A 1 192 ? 3.642 -11.972 7.382 1.00 53.22 192 ALA A C 1
ATOM 1489 O O . ALA A 1 192 ? 4.173 -11.088 8.056 1.00 53.22 192 ALA A O 1
ATOM 1490 N N . ARG A 1 193 ? 4.044 -12.263 6.140 1.00 52.91 193 ARG A N 1
ATOM 1491 C CA . ARG A 1 193 ? 5.132 -11.578 5.423 1.00 52.91 193 ARG A CA 1
ATOM 1492 C C . ARG A 1 193 ? 4.591 -10.836 4.195 1.00 52.91 193 ARG A C 1
ATOM 1494 O O . ARG A 1 193 ? 3.622 -11.276 3.577 1.00 52.91 193 ARG A O 1
ATOM 1501 N N . GLN A 1 194 ? 5.241 -9.732 3.823 1.00 58.53 194 GLN A N 1
ATOM 1502 C CA . GLN A 1 194 ? 4.965 -8.925 2.628 1.00 58.53 194 GLN A CA 1
ATOM 1503 C C . GLN A 1 194 ? 6.235 -8.826 1.763 1.00 58.53 194 GLN A C 1
ATOM 1505 O O . GLN A 1 194 ? 7.327 -8.692 2.305 1.00 58.53 194 GLN A O 1
ATOM 1510 N N . VAL A 1 195 ? 6.092 -8.893 0.433 1.00 72.44 195 VAL A N 1
ATOM 1511 C CA . VAL A 1 195 ? 7.197 -8.753 -0.553 1.00 72.44 195 VAL A CA 1
ATOM 1512 C C . VAL A 1 195 ? 6.857 -7.786 -1.694 1.00 72.44 195 VAL A C 1
ATOM 1514 O O . VAL A 1 195 ? 7.560 -7.712 -2.697 1.00 72.44 195 VAL A O 1
ATOM 1517 N N . VAL A 1 196 ? 5.735 -7.067 -1.585 1.00 67.31 196 VAL A N 1
ATOM 1518 C CA . VAL A 1 196 ? 5.180 -6.323 -2.724 1.00 67.31 196 VAL A CA 1
ATOM 1519 C C . VAL A 1 196 ? 6.087 -5.210 -3.215 1.00 67.31 196 VAL A C 1
ATOM 1521 O O . VAL A 1 196 ? 6.210 -5.092 -4.424 1.00 67.31 196 VAL A O 1
ATOM 1524 N N . SER A 1 197 ? 6.748 -4.473 -2.315 1.00 67.19 197 SER A N 1
ATOM 1525 C CA . SER A 1 197 ? 7.647 -3.369 -2.673 1.00 67.19 197 SER A CA 1
ATOM 1526 C C . SER A 1 197 ? 8.776 -3.856 -3.580 1.00 67.19 197 SER A C 1
ATOM 1528 O O . SER A 1 197 ? 8.887 -3.400 -4.716 1.00 67.19 197 SER A O 1
ATOM 1530 N N . ASP A 1 198 ? 9.517 -4.869 -3.126 1.00 68.38 198 ASP A N 1
ATOM 1531 C CA . ASP A 1 198 ? 10.651 -5.449 -3.851 1.00 68.38 198 ASP A CA 1
ATOM 1532 C C . ASP A 1 198 ? 10.220 -6.020 -5.205 1.00 68.38 198 ASP A C 1
ATOM 1534 O O . ASP A 1 198 ? 10.887 -5.830 -6.218 1.00 68.38 198 ASP A O 1
ATOM 1538 N N . VAL A 1 199 ? 9.069 -6.699 -5.256 1.00 68.25 199 VAL A N 1
ATOM 1539 C CA . VAL A 1 199 ? 8.554 -7.252 -6.513 1.00 68.25 199 VAL A CA 1
ATOM 1540 C C . VAL A 1 199 ? 8.125 -6.137 -7.463 1.00 68.25 199 VAL A C 1
ATOM 1542 O O . VAL A 1 199 ? 8.446 -6.195 -8.647 1.00 68.25 199 VAL A O 1
ATOM 1545 N N . THR A 1 200 ? 7.408 -5.118 -6.982 1.00 70.50 200 THR A N 1
ATOM 1546 C CA . THR A 1 200 ? 6.981 -3.994 -7.829 1.00 70.50 200 THR A CA 1
ATOM 1547 C C . THR A 1 200 ? 8.166 -3.211 -8.373 1.00 70.50 200 THR A C 1
ATOM 1549 O O . THR A 1 200 ? 8.146 -2.854 -9.549 1.00 70.50 200 THR A O 1
ATOM 1552 N N . ASP A 1 201 ? 9.206 -3.021 -7.563 1.00 70.44 201 ASP A N 1
ATOM 1553 C CA . ASP A 1 201 ? 10.449 -2.370 -7.961 1.00 70.44 201 ASP A CA 1
ATOM 1554 C C . ASP A 1 201 ? 11.184 -3.179 -9.041 1.00 70.44 201 ASP A C 1
ATOM 1556 O O . ASP A 1 201 ? 11.390 -2.691 -10.153 1.00 70.44 201 ASP A O 1
ATOM 1560 N N . LYS A 1 202 ? 11.448 -4.471 -8.794 1.00 74.62 202 LYS A N 1
ATOM 1561 C CA . LYS A 1 202 ? 12.070 -5.373 -9.783 1.00 74.62 202 LYS A CA 1
ATOM 1562 C C . LYS A 1 202 ? 11.296 -5.403 -11.103 1.00 74.62 202 LYS A C 1
ATOM 1564 O O . LYS A 1 202 ? 11.896 -5.428 -12.178 1.00 74.62 202 LYS A O 1
ATOM 1569 N N . MET A 1 203 ? 9.961 -5.406 -11.049 1.00 82.50 203 MET A N 1
ATOM 1570 C CA . MET A 1 203 ? 9.118 -5.427 -12.250 1.00 82.50 203 MET A CA 1
ATOM 1571 C C . MET A 1 203 ? 9.108 -4.085 -12.987 1.00 82.50 203 MET A C 1
ATOM 1573 O O . MET A 1 203 ? 9.079 -4.073 -14.222 1.00 82.50 203 MET A O 1
ATOM 1577 N N . LEU A 1 204 ? 9.173 -2.962 -12.266 1.00 73.25 204 LEU A N 1
ATOM 1578 C CA . LEU A 1 204 ? 9.345 -1.638 -12.862 1.00 73.25 204 LEU A CA 1
ATOM 1579 C C . LEU A 1 204 ? 10.713 -1.529 -13.549 1.00 73.25 204 LEU A C 1
ATOM 1581 O O . LEU A 1 204 ? 10.771 -1.134 -14.716 1.00 73.25 204 LEU A O 1
ATOM 1585 N N . HIS A 1 205 ? 11.777 -1.993 -12.888 1.00 73.12 205 HIS A N 1
ATOM 1586 C CA . HIS A 1 205 ? 13.119 -2.105 -13.457 1.00 73.12 205 HIS A CA 1
ATOM 1587 C C . HIS A 1 205 ? 13.143 -2.977 -14.716 1.00 73.12 205 HIS A C 1
ATOM 1589 O O . HIS A 1 205 ? 13.697 -2.572 -15.739 1.00 73.12 205 HIS A O 1
ATOM 1595 N N . ALA A 1 206 ? 12.465 -4.129 -14.704 1.00 72.00 206 ALA A N 1
ATOM 1596 C CA . ALA A 1 206 ? 12.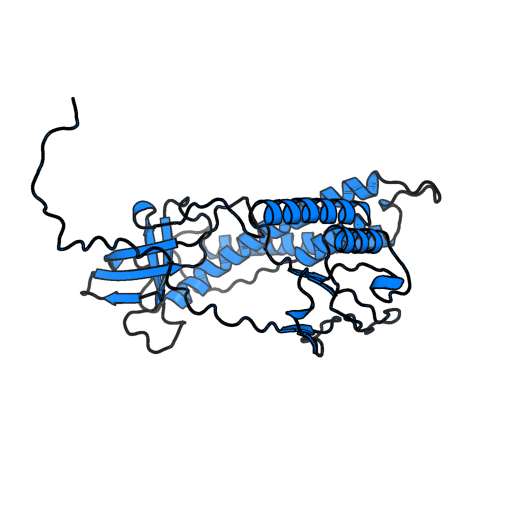367 -4.997 -15.877 1.00 72.00 206 ALA A CA 1
ATOM 1597 C C . ALA A 1 206 ? 11.637 -4.334 -17.063 1.00 72.00 206 ALA A C 1
ATOM 1599 O O . ALA A 1 206 ? 11.933 -4.630 -18.222 1.00 72.00 206 ALA A O 1
ATOM 1600 N N . CYS A 1 207 ? 10.701 -3.415 -16.799 1.00 75.06 207 CYS A N 1
ATOM 1601 C CA . CYS A 1 207 ? 10.041 -2.615 -17.837 1.00 75.06 207 CYS A CA 1
ATOM 1602 C C . CYS A 1 207 ? 10.922 -1.479 -18.385 1.00 75.06 207 CYS A C 1
ATOM 1604 O O . CYS A 1 207 ? 10.581 -0.877 -19.412 1.00 75.06 207 CYS A O 1
ATOM 1606 N N . GLY A 1 208 ? 12.022 -1.164 -17.696 1.00 70.62 208 GLY A N 1
ATOM 1607 C CA . GLY A 1 208 ? 12.971 -0.118 -18.047 1.00 70.62 208 GLY A CA 1
ATOM 1608 C C . GLY A 1 208 ? 12.296 1.215 -18.369 1.00 70.62 208 GLY A C 1
ATOM 1609 O O . GLY A 1 208 ? 11.243 1.575 -17.838 1.00 70.62 208 GLY A O 1
ATOM 1610 N N . GLY A 1 209 ? 12.880 1.941 -19.319 1.00 66.06 209 GLY A N 1
ATOM 1611 C CA . GLY A 1 209 ? 12.456 3.288 -19.684 1.00 66.06 209 GLY A CA 1
ATOM 1612 C C . GLY A 1 209 ? 10.967 3.474 -20.026 1.00 66.06 209 GLY A C 1
ATOM 1613 O O . GLY A 1 209 ? 10.410 4.539 -19.784 1.00 66.06 209 GLY A O 1
ATOM 1614 N N . THR A 1 210 ? 10.282 2.443 -20.538 1.00 66.88 210 THR A N 1
ATOM 1615 C CA . THR A 1 210 ? 8.844 2.545 -20.861 1.00 66.88 210 THR A CA 1
ATOM 1616 C C . THR A 1 210 ? 7.968 2.548 -19.604 1.00 66.88 210 THR A C 1
ATOM 1618 O O . THR A 1 210 ? 6.930 3.212 -19.587 1.00 66.88 210 THR A O 1
ATOM 1621 N N . GLY A 1 211 ? 8.374 1.815 -18.561 1.00 61.09 211 GLY A N 1
ATOM 1622 C CA . GLY A 1 211 ? 7.712 1.834 -17.255 1.00 61.09 211 GLY A CA 1
ATOM 1623 C C . GLY A 1 211 ? 7.861 3.198 -16.586 1.00 61.09 211 GLY A C 1
ATOM 1624 O O . GLY A 1 211 ? 6.861 3.827 -16.241 1.00 61.09 211 GLY A O 1
ATOM 1625 N N . TYR A 1 212 ? 9.097 3.700 -16.529 1.00 70.06 212 TYR A N 1
ATOM 1626 C CA . TYR A 1 212 ? 9.400 5.026 -15.986 1.00 70.06 212 TYR A CA 1
ATOM 1627 C C . TYR A 1 212 ? 8.714 6.158 -16.750 1.00 70.06 212 TYR A C 1
ATOM 1629 O O . TYR A 1 212 ? 8.219 7.090 -16.126 1.00 70.06 212 TYR A O 1
ATOM 1637 N N . LYS A 1 213 ? 8.584 6.061 -18.080 1.00 73.75 213 LYS A N 1
ATOM 1638 C CA . LYS A 1 213 ? 7.836 7.054 -18.862 1.00 73.75 213 LYS A CA 1
ATOM 1639 C C . LYS A 1 213 ? 6.396 7.186 -18.376 1.00 73.75 213 LYS A C 1
ATOM 1641 O O . LYS A 1 213 ? 5.963 8.284 -18.063 1.00 73.75 213 LYS A O 1
ATOM 1646 N N . LYS A 1 214 ? 5.670 6.070 -18.246 1.00 74.69 214 LYS A N 1
ATOM 1647 C CA . LYS A 1 214 ? 4.286 6.097 -17.743 1.00 74.69 214 LYS A CA 1
ATOM 1648 C C . LYS A 1 214 ? 4.193 6.641 -16.321 1.00 74.69 214 LYS A C 1
ATOM 1650 O O . LYS A 1 214 ? 3.211 7.293 -15.984 1.00 74.69 214 LYS A O 1
ATOM 1655 N N . PHE A 1 215 ? 5.190 6.345 -15.494 1.00 78.06 215 PHE A N 1
ATOM 1656 C CA . PHE A 1 215 ? 5.2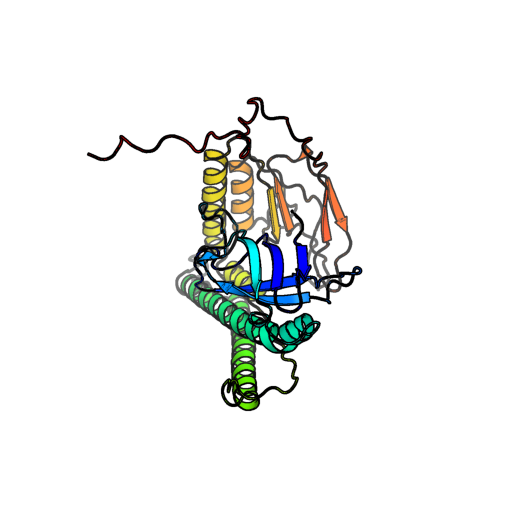71 6.865 -14.138 1.00 78.06 215 PHE A CA 1
ATOM 1657 C C . PHE A 1 215 ? 5.447 8.393 -14.123 1.00 78.06 215 PHE A C 1
ATOM 1659 O O . PHE A 1 215 ? 4.667 9.076 -13.461 1.00 78.06 215 PHE A O 1
ATOM 1666 N N . PHE A 1 216 ? 6.376 8.947 -14.907 1.00 82.25 216 PHE A N 1
ATOM 1667 C CA . PHE A 1 216 ? 6.555 10.400 -15.021 1.00 82.25 216 PHE A CA 1
ATOM 1668 C C . PHE A 1 216 ? 5.393 11.099 -15.744 1.00 82.25 216 PHE A C 1
ATOM 1670 O O . PHE A 1 216 ? 5.028 12.209 -15.357 1.00 82.25 216 PHE A O 1
ATOM 1677 N N . ASP A 1 217 ? 4.745 10.445 -16.714 1.00 80.00 217 ASP A N 1
ATOM 1678 C CA . ASP A 1 217 ? 3.501 10.929 -17.331 1.00 80.00 217 ASP A CA 1
ATOM 1679 C C . ASP A 1 217 ? 2.380 11.035 -16.273 1.00 80.00 217 ASP A C 1
ATOM 1681 O O . ASP A 1 217 ? 1.652 12.028 -16.211 1.00 80.00 217 ASP A O 1
ATOM 1685 N N . TYR A 1 218 ? 2.258 10.033 -15.391 1.00 81.88 218 TYR A N 1
ATOM 1686 C CA . TYR A 1 218 ? 1.299 10.050 -14.283 1.00 81.88 218 TYR A CA 1
ATOM 1687 C C . TYR A 1 218 ? 1.623 11.138 -13.253 1.00 81.88 218 TYR A C 1
ATOM 1689 O O . TYR A 1 218 ? 0.725 11.888 -12.866 1.00 81.88 218 TYR A O 1
ATOM 1697 N N . LEU A 1 219 ? 2.888 11.254 -12.828 1.00 84.31 219 LEU A N 1
ATOM 1698 C CA . LEU A 1 219 ? 3.321 12.319 -11.920 1.00 84.31 219 LEU A CA 1
ATOM 1699 C C . LEU A 1 219 ? 3.028 13.698 -12.509 1.00 84.31 219 LEU A C 1
ATOM 1701 O O . LEU A 1 219 ? 2.473 14.539 -11.811 1.00 84.31 219 LEU A O 1
ATOM 1705 N N . THR A 1 220 ? 3.314 13.898 -13.796 1.00 86.25 220 THR A N 1
ATOM 1706 C CA . THR A 1 220 ? 3.012 15.143 -14.517 1.00 86.25 220 THR A CA 1
ATOM 1707 C C . THR A 1 220 ? 1.530 15.474 -14.429 1.00 86.25 220 THR A C 1
ATOM 1709 O O . THR A 1 220 ? 1.172 16.547 -13.954 1.00 86.25 220 THR A O 1
ATOM 1712 N N . SER A 1 221 ? 0.658 14.516 -14.762 1.00 84.19 221 SER A N 1
ATOM 1713 C CA . SER A 1 221 ? -0.792 14.708 -14.661 1.00 84.19 221 SER A CA 1
ATOM 1714 C C . SER A 1 221 ? -1.247 15.076 -13.242 1.00 84.19 221 SER A C 1
ATOM 1716 O O . SER A 1 221 ? -2.174 15.871 -13.080 1.00 84.19 221 SER A O 1
ATOM 1718 N N . LYS A 1 222 ? -0.612 14.519 -12.202 1.00 88.19 222 LYS A N 1
ATOM 1719 C CA . LYS A 1 222 ? -0.942 14.836 -10.806 1.00 88.19 222 LYS A CA 1
ATOM 1720 C C . LYS A 1 222 ? -0.431 16.202 -10.367 1.00 88.19 222 LYS A C 1
ATOM 1722 O O . LYS A 1 222 ? -1.193 16.922 -9.729 1.00 88.19 222 LYS A O 1
ATOM 1727 N N . VAL A 1 223 ? 0.795 16.570 -10.728 1.00 86.06 223 VAL A N 1
ATOM 1728 C CA . VAL A 1 223 ? 1.351 17.898 -10.435 1.00 86.06 223 VAL A CA 1
ATOM 1729 C C . VAL A 1 223 ? 0.515 18.981 -11.115 1.00 86.06 223 VAL A C 1
ATOM 1731 O O . VAL A 1 223 ? 0.058 19.901 -10.443 1.00 86.06 223 VAL A O 1
ATOM 1734 N N . GLU A 1 224 ? 0.196 18.823 -12.402 1.00 88.06 224 GLU A N 1
ATOM 1735 C CA . GLU A 1 224 ? -0.668 19.758 -13.134 1.00 88.06 224 GLU A CA 1
ATOM 1736 C C . GLU A 1 224 ? -2.055 19.877 -12.496 1.00 88.06 224 GLU A C 1
ATOM 1738 O O . GLU A 1 224 ? -2.590 20.974 -12.343 1.00 88.06 224 GLU A O 1
ATOM 1743 N N . HIS A 1 225 ? -2.655 18.754 -12.093 1.00 83.06 225 HIS A N 1
ATOM 1744 C CA . HIS A 1 225 ? -3.948 18.768 -11.416 1.00 83.06 225 HIS A CA 1
ATOM 1745 C C . HIS A 1 225 ? -3.899 19.532 -10.084 1.00 83.06 225 HIS A C 1
ATOM 1747 O O . HIS A 1 225 ? -4.783 20.346 -9.818 1.00 83.06 225 HIS A O 1
ATOM 1753 N N . ILE A 1 226 ? -2.858 19.311 -9.273 1.00 79.12 226 ILE A N 1
ATOM 1754 C CA . ILE A 1 226 ? -2.663 20.008 -7.994 1.00 79.12 226 ILE A CA 1
ATOM 1755 C C . ILE A 1 226 ? -2.469 21.505 -8.224 1.00 79.12 226 ILE A C 1
ATOM 1757 O O . ILE A 1 226 ? -3.154 22.295 -7.583 1.00 79.12 226 ILE A O 1
ATOM 1761 N N . LEU A 1 227 ? -1.599 21.902 -9.155 1.00 81.81 227 LEU A N 1
ATOM 1762 C CA . LEU A 1 227 ? -1.325 23.313 -9.445 1.00 81.81 227 LEU A CA 1
ATOM 1763 C C . LEU A 1 227 ? -2.540 24.034 -10.046 1.00 81.81 227 LEU A C 1
ATOM 1765 O O . LEU A 1 227 ? -2.749 25.215 -9.779 1.00 81.81 227 LEU A O 1
ATOM 1769 N N . ASN A 1 228 ? -3.396 23.328 -10.789 1.00 85.12 228 ASN A N 1
ATOM 1770 C CA . ASN A 1 228 ? -4.666 23.881 -11.265 1.00 85.12 228 ASN A CA 1
ATOM 1771 C C . ASN A 1 228 ? -5.643 24.190 -10.117 1.00 85.12 228 ASN A C 1
ATOM 1773 O O . ASN A 1 228 ? -6.345 25.199 -10.164 1.00 85.12 228 ASN A O 1
ATOM 1777 N N . LEU A 1 229 ? -5.706 23.331 -9.095 1.00 80.00 229 LEU A N 1
ATOM 1778 C CA . LEU A 1 229 ? -6.561 23.542 -7.919 1.00 80.00 229 LEU A CA 1
ATOM 1779 C C . LEU A 1 229 ? -5.944 24.534 -6.924 1.00 80.00 229 LEU A C 1
ATOM 1781 O O . LEU A 1 229 ? -6.657 25.318 -6.295 1.00 80.00 229 LEU A O 1
ATOM 1785 N N . PHE A 1 230 ? -4.619 24.512 -6.798 1.00 83.38 230 PHE A N 1
ATOM 1786 C CA . PHE A 1 230 ? -3.839 25.279 -5.838 1.00 83.38 230 PHE A CA 1
ATOM 1787 C C . PHE A 1 230 ? -2.609 25.890 -6.535 1.00 83.38 230 PHE A C 1
ATOM 1789 O O . PHE A 1 230 ? -1.513 25.336 -6.446 1.00 83.38 230 PHE A O 1
ATOM 1796 N N . PRO A 1 231 ? -2.747 27.065 -7.180 1.00 82.25 231 PRO A N 1
ATOM 1797 C CA . PRO A 1 231 ? -1.674 27.675 -7.981 1.00 82.25 231 PRO A CA 1
ATOM 1798 C C . PRO A 1 231 ? -0.389 28.020 -7.220 1.00 82.25 231 PRO A C 1
ATOM 1800 O O . PRO A 1 231 ? 0.638 28.281 -7.835 1.00 82.25 231 PRO A O 1
ATOM 1803 N N . PHE A 1 232 ? -0.451 28.050 -5.888 1.00 82.19 232 PHE A N 1
ATOM 1804 C CA . PHE A 1 232 ? 0.675 28.354 -5.004 1.00 82.19 232 PHE A CA 1
ATOM 1805 C C . PHE A 1 232 ? 1.081 27.154 -4.138 1.00 82.19 232 PHE A C 1
ATOM 1807 O O . PHE A 1 232 ? 1.764 27.335 -3.130 1.00 82.19 232 PHE A O 1
ATOM 1814 N N . ALA A 1 233 ? 0.604 25.947 -4.462 1.00 82.25 233 ALA A N 1
ATOM 1815 C CA . ALA A 1 233 ? 1.029 24.746 -3.760 1.00 82.25 233 ALA A CA 1
ATOM 1816 C C . ALA A 1 233 ? 2.513 24.484 -4.020 1.00 82.25 233 ALA A C 1
ATOM 1818 O O . ALA A 1 233 ? 2.981 24.533 -5.155 1.00 82.25 233 ALA A O 1
ATOM 1819 N N . GLU A 1 234 ? 3.234 24.177 -2.950 1.00 86.75 234 GLU A N 1
ATOM 1820 C CA . GLU A 1 234 ? 4.605 23.704 -3.039 1.00 86.75 234 GLU A CA 1
ATOM 1821 C C . GLU A 1 234 ? 4.606 22.212 -3.380 1.00 86.75 234 GLU A C 1
ATOM 1823 O O . GLU A 1 234 ? 3.894 21.421 -2.755 1.00 86.75 234 GLU A O 1
ATOM 1828 N N . ILE A 1 235 ? 5.403 21.830 -4.375 1.00 88.12 235 ILE A N 1
ATOM 1829 C CA . ILE A 1 235 ? 5.545 20.443 -4.805 1.00 88.12 235 ILE A CA 1
ATOM 1830 C C . ILE A 1 235 ? 6.854 19.908 -4.247 1.00 88.12 235 ILE A C 1
ATOM 1832 O O . ILE A 1 235 ? 7.913 20.478 -4.487 1.00 88.12 235 ILE A O 1
ATOM 1836 N N . SER A 1 236 ? 6.767 18.795 -3.526 1.00 89.31 236 SER A N 1
ATOM 1837 C CA . SER A 1 236 ? 7.905 18.100 -2.932 1.00 89.31 236 SER A CA 1
ATOM 1838 C C . SER A 1 236 ? 7.740 16.600 -3.167 1.00 89.31 236 SER A C 1
ATOM 1840 O O . SER A 1 236 ? 6.743 16.005 -2.757 1.00 89.31 236 SER A O 1
ATOM 1842 N N . ILE A 1 237 ? 8.699 15.989 -3.860 1.00 89.38 237 ILE A N 1
ATOM 1843 C CA . ILE A 1 237 ? 8.696 14.581 -4.263 1.00 89.38 237 ILE A CA 1
ATOM 1844 C C . ILE A 1 237 ? 10.000 13.952 -3.776 1.00 89.38 237 ILE A C 1
ATOM 1846 O O . ILE A 1 237 ? 11.080 14.433 -4.107 1.00 89.38 237 ILE A O 1
ATOM 1850 N N . LEU A 1 238 ? 9.904 12.871 -3.003 1.00 87.81 238 LEU A N 1
ATOM 1851 C CA . LEU A 1 238 ? 11.057 12.159 -2.456 1.00 87.81 238 LEU A CA 1
ATOM 1852 C C . LEU A 1 238 ? 10.924 10.649 -2.626 1.00 87.81 238 LEU A C 1
ATOM 1854 O O . LEU A 1 238 ? 9.819 10.112 -2.539 1.00 87.81 238 LEU A O 1
ATOM 1858 N N . GLY A 1 239 ? 12.048 9.972 -2.832 1.00 83.94 239 GLY A N 1
ATOM 1859 C CA . GLY A 1 239 ? 12.098 8.515 -2.903 1.00 83.94 239 GLY A CA 1
ATOM 1860 C C . GLY A 1 239 ? 13.351 7.999 -3.595 1.00 83.94 239 GLY A C 1
ATOM 1861 O O . GLY A 1 239 ? 14.116 8.775 -4.164 1.00 83.94 239 GLY A O 1
ATOM 1862 N N . ASP A 1 240 ? 13.527 6.683 -3.560 1.00 82.06 240 ASP A N 1
ATOM 1863 C CA . ASP A 1 240 ? 14.510 5.984 -4.380 1.00 82.06 240 ASP A CA 1
ATOM 1864 C C . ASP A 1 240 ? 13.937 5.787 -5.787 1.00 82.06 240 ASP A C 1
ATOM 1866 O O . ASP A 1 240 ? 12.955 5.067 -5.974 1.00 82.06 240 ASP A O 1
ATOM 1870 N N . PHE A 1 241 ? 14.510 6.474 -6.775 1.00 77.94 241 PHE A N 1
ATOM 1871 C CA . PHE A 1 241 ? 14.071 6.349 -8.166 1.00 77.94 241 PHE A CA 1
ATOM 1872 C C . PHE A 1 241 ? 14.976 5.410 -8.969 1.00 77.94 241 PHE A C 1
ATOM 1874 O O . PHE A 1 241 ? 14.605 5.047 -10.088 1.00 77.94 241 PHE A O 1
ATOM 1881 N N . ASN A 1 242 ? 16.139 5.025 -8.423 1.00 77.00 242 ASN A N 1
ATOM 1882 C CA . ASN A 1 242 ? 17.162 4.229 -9.107 1.00 77.00 242 ASN A CA 1
ATOM 1883 C C . ASN A 1 242 ? 17.521 4.752 -10.513 1.00 77.00 242 ASN A C 1
ATOM 1885 O O . ASN A 1 242 ? 17.816 3.986 -11.428 1.00 77.00 242 ASN A O 1
ATOM 1889 N N . VAL A 1 243 ? 17.476 6.074 -10.701 1.00 85.94 243 VAL A N 1
ATOM 1890 C CA . VAL A 1 243 ? 17.764 6.714 -11.989 1.00 85.94 243 VAL A CA 1
ATOM 1891 C C . VAL A 1 243 ? 19.207 7.193 -12.073 1.00 85.94 243 VAL A C 1
ATOM 1893 O O . VAL A 1 243 ? 19.793 7.621 -11.078 1.00 85.94 243 VAL A O 1
ATOM 1896 N N . HIS A 1 244 ? 19.768 7.198 -13.282 1.00 87.69 244 HIS A N 1
ATOM 1897 C CA . HIS A 1 244 ? 21.135 7.647 -13.518 1.00 87.69 244 HIS A CA 1
ATOM 1898 C C . HIS A 1 244 ? 21.182 8.805 -14.511 1.00 87.69 244 HIS A C 1
ATOM 1900 O O . HIS A 1 244 ? 20.684 8.710 -15.630 1.00 87.69 244 HIS A O 1
ATOM 1906 N N . HIS A 1 245 ? 21.833 9.904 -14.125 1.00 90.88 245 HIS A N 1
ATOM 1907 C CA . HIS A 1 245 ? 22.079 11.036 -15.018 1.00 90.88 245 HIS A CA 1
ATOM 1908 C C . HIS A 1 245 ? 23.454 11.658 -14.752 1.00 90.88 245 HIS A C 1
ATOM 1910 O O . HIS A 1 245 ? 23.722 12.129 -13.644 1.00 90.88 245 HIS A O 1
ATOM 1916 N N . GLN A 1 246 ? 24.324 11.695 -15.768 1.00 89.06 246 GLN A N 1
ATOM 1917 C CA . GLN A 1 246 ? 25.720 12.138 -15.633 1.00 89.06 246 GLN A CA 1
ATOM 1918 C C . GLN A 1 246 ? 25.848 13.550 -15.071 1.00 89.06 246 GLN A C 1
ATOM 1920 O O . GLN A 1 246 ? 26.563 13.770 -14.101 1.00 89.06 246 GLN A O 1
ATOM 1925 N N . LEU A 1 247 ? 25.138 14.508 -15.664 1.00 86.81 247 LEU A N 1
ATOM 1926 C CA . LEU A 1 247 ? 25.288 15.922 -15.307 1.00 86.81 247 LEU A CA 1
ATOM 1927 C C . LEU A 1 247 ? 24.450 16.337 -14.098 1.00 86.81 247 LEU A C 1
ATOM 1929 O O . LEU A 1 247 ? 24.764 17.325 -13.449 1.00 86.81 247 LEU A O 1
ATOM 1933 N N . TRP A 1 248 ? 23.374 15.602 -13.816 1.00 90.19 248 TRP A N 1
ATOM 1934 C CA . TRP A 1 248 ? 22.378 16.008 -12.820 1.00 90.19 248 TRP A CA 1
ATOM 1935 C C . TRP A 1 248 ? 22.599 15.303 -11.484 1.00 90.19 248 TRP A C 1
ATOM 1937 O O . TRP A 1 248 ? 22.478 15.922 -10.436 1.00 90.19 248 TRP A O 1
ATOM 1947 N N . LEU A 1 249 ? 22.991 14.027 -11.529 1.00 90.56 249 LEU A N 1
ATOM 1948 C CA . LEU A 1 249 ? 23.162 13.168 -10.356 1.00 90.56 249 LEU A CA 1
ATOM 1949 C C . LEU A 1 249 ? 24.615 12.724 -10.159 1.00 90.56 249 LEU A C 1
ATOM 1951 O O . LEU A 1 249 ? 24.887 11.859 -9.329 1.00 90.56 249 LEU A O 1
ATOM 1955 N N . SER A 1 250 ? 25.550 13.264 -10.952 1.00 86.50 250 SER A N 1
ATOM 1956 C CA . SER A 1 250 ? 26.961 12.845 -10.970 1.00 86.50 250 SER A CA 1
ATOM 1957 C C . SER A 1 250 ? 27.141 11.330 -11.149 1.00 86.50 250 SER A C 1
ATOM 1959 O O . SER A 1 250 ? 28.087 10.735 -10.635 1.00 86.50 250 SER A O 1
ATOM 1961 N N . SER A 1 251 ? 26.210 10.690 -11.865 1.00 86.62 251 SER A N 1
ATOM 1962 C CA . SER A 1 251 ? 26.257 9.253 -12.150 1.00 86.62 251 SER A CA 1
ATOM 1963 C C . SER A 1 251 ? 27.283 8.933 -13.247 1.00 86.62 251 SER A C 1
ATOM 1965 O O . SER A 1 251 ? 27.566 9.779 -14.093 1.00 86.62 251 SER A O 1
ATOM 1967 N N . PRO A 1 252 ? 27.824 7.703 -13.310 1.00 85.62 252 PRO A N 1
ATOM 1968 C CA . PRO A 1 252 ? 28.784 7.319 -14.350 1.00 85.62 252 PRO A CA 1
ATOM 1969 C C . PRO A 1 252 ? 28.188 7.313 -15.770 1.00 85.62 252 PRO A C 1
ATOM 1971 O O . PRO A 1 252 ? 28.920 7.468 -16.749 1.00 85.62 252 PRO A O 1
ATOM 1974 N N . PHE A 1 253 ? 26.869 7.170 -15.904 1.00 87.62 253 PHE A N 1
ATOM 1975 C CA . PHE A 1 253 ? 26.136 7.207 -17.171 1.00 87.62 253 PHE A CA 1
ATOM 1976 C C . PHE A 1 253 ? 24.779 7.903 -17.001 1.00 87.62 253 PHE A C 1
ATOM 1978 O O . PHE A 1 253 ? 24.347 8.171 -15.880 1.00 87.62 253 PHE A O 1
ATOM 1985 N N . THR A 1 254 ? 24.147 8.239 -18.126 1.00 87.38 254 THR A N 1
ATOM 1986 C CA . THR A 1 254 ? 22.741 8.651 -18.170 1.00 87.38 254 THR A CA 1
ATOM 1987 C C . THR A 1 254 ? 21.923 7.507 -18.746 1.00 87.38 254 THR A C 1
ATOM 1989 O O . THR A 1 254 ? 22.214 7.051 -19.854 1.00 87.38 254 THR A O 1
ATOM 1992 N N . ASP A 1 255 ? 20.925 7.032 -18.007 1.00 82.44 255 ASP A N 1
ATOM 1993 C CA . ASP A 1 255 ? 19.931 6.090 -18.512 1.00 82.44 255 ASP A CA 1
ATOM 1994 C C . ASP A 1 255 ? 18.627 6.799 -18.896 1.00 82.44 255 ASP A C 1
ATOM 1996 O O . ASP A 1 255 ? 18.415 7.980 -18.621 1.00 82.44 255 ASP A O 1
ATOM 2000 N N . HIS A 1 256 ? 17.749 6.085 -19.601 1.00 79.75 256 HIS A N 1
ATOM 2001 C CA . HIS A 1 256 ? 16.481 6.663 -20.044 1.00 79.75 256 HIS A CA 1
ATOM 2002 C C . HIS A 1 256 ? 15.570 7.092 -18.876 1.00 79.75 256 HIS A C 1
ATOM 2004 O O . HIS A 1 256 ? 14.979 8.165 -18.968 1.00 79.75 256 HIS A O 1
ATOM 2010 N N . PRO A 1 257 ? 15.444 6.320 -17.774 1.00 82.25 257 PRO A N 1
ATOM 2011 C CA . PRO A 1 257 ? 14.764 6.791 -16.568 1.00 82.25 257 PRO A CA 1
ATOM 2012 C C . PRO A 1 257 ? 15.328 8.107 -16.016 1.00 82.25 257 PRO A C 1
ATOM 2014 O O . PRO A 1 257 ? 14.545 8.987 -15.668 1.00 82.25 257 PRO A O 1
ATOM 2017 N N . GLY A 1 258 ? 16.651 8.283 -15.989 1.00 86.94 258 GLY A N 1
ATOM 2018 C CA . GLY A 1 258 ? 17.304 9.517 -15.555 1.00 86.94 258 GLY A CA 1
ATOM 2019 C C . GLY A 1 258 ? 17.090 10.688 -16.498 1.00 86.94 258 GLY A C 1
ATOM 2020 O O . GLY A 1 258 ? 16.886 11.803 -16.031 1.00 86.94 258 GLY A O 1
ATOM 2021 N N . GLU A 1 259 ? 17.047 10.452 -17.809 1.00 87.31 259 GLU A N 1
ATOM 2022 C CA . GLU A 1 259 ? 16.650 11.473 -18.786 1.00 87.31 259 GLU A CA 1
ATOM 2023 C C . GLU A 1 259 ? 15.188 11.911 -18.579 1.00 87.31 259 GLU A C 1
ATOM 2025 O O . GLU A 1 259 ? 14.885 13.104 -18.589 1.00 87.31 259 GLU A O 1
ATOM 2030 N N . LEU A 1 260 ? 14.274 10.966 -18.336 1.00 85.19 260 LEU A N 1
ATOM 2031 C CA . LEU A 1 260 ? 12.867 11.264 -18.046 1.00 85.19 260 LEU A CA 1
ATOM 2032 C C . LEU A 1 260 ? 12.694 12.014 -16.722 1.00 85.19 260 LEU A C 1
ATOM 2034 O O . LEU A 1 260 ? 11.945 12.985 -16.677 1.00 85.19 260 LEU A O 1
ATOM 2038 N N . ALA A 1 261 ? 13.398 11.589 -15.671 1.00 89.06 261 ALA A N 1
ATOM 2039 C CA . ALA A 1 261 ? 13.382 12.231 -14.361 1.00 89.06 261 ALA A CA 1
ATOM 2040 C C . ALA A 1 261 ? 13.923 13.665 -14.427 1.00 89.06 261 ALA A C 1
ATOM 2042 O O . ALA A 1 261 ? 13.327 14.579 -13.859 1.00 89.06 261 ALA A O 1
ATOM 2043 N N . TYR A 1 262 ? 15.011 13.871 -15.174 1.00 91.88 262 TYR A N 1
ATOM 2044 C CA . TYR A 1 262 ? 15.600 15.188 -15.389 1.00 91.88 262 TYR A CA 1
ATOM 2045 C C . TYR A 1 262 ? 14.658 16.111 -16.172 1.00 91.88 262 TYR A C 1
ATOM 2047 O O . TYR A 1 262 ? 14.397 17.236 -15.749 1.00 91.88 262 TYR A O 1
ATOM 2055 N N . ASN A 1 263 ? 14.075 15.619 -17.270 1.00 87.81 263 ASN A N 1
ATOM 2056 C CA . ASN A 1 263 ? 13.089 16.376 -18.045 1.00 87.81 263 ASN A CA 1
ATOM 2057 C C . ASN A 1 263 ? 11.839 16.702 -17.218 1.00 87.81 263 ASN A C 1
ATOM 2059 O O . ASN A 1 263 ? 11.325 17.813 -17.308 1.00 87.81 263 ASN A O 1
ATOM 2063 N N . PHE A 1 264 ? 11.365 15.763 -16.395 1.00 90.06 264 PHE A N 1
ATOM 2064 C CA . PHE A 1 264 ? 10.258 15.990 -15.468 1.00 90.06 264 PHE A CA 1
ATOM 2065 C C . PHE A 1 264 ? 10.582 17.108 -14.469 1.00 90.06 264 PHE A C 1
ATOM 2067 O O . PHE A 1 264 ? 9.776 18.020 -14.304 1.00 90.06 264 PHE A O 1
ATOM 2074 N N . ALA A 1 265 ? 11.765 17.076 -13.848 1.00 91.06 265 ALA A N 1
ATOM 2075 C CA . ALA A 1 265 ? 12.187 18.113 -12.911 1.00 91.06 265 ALA A CA 1
ATOM 2076 C C . ALA A 1 265 ? 12.234 19.499 -13.578 1.00 91.06 265 ALA A C 1
ATOM 2078 O O . ALA A 1 265 ? 11.697 20.453 -13.028 1.00 91.06 265 ALA A O 1
ATOM 2079 N N . ILE A 1 266 ? 12.776 19.599 -14.799 1.00 89.75 266 ILE A N 1
ATOM 2080 C CA . ILE A 1 266 ? 12.806 20.858 -15.564 1.00 89.75 266 ILE A CA 1
ATOM 2081 C C . ILE A 1 266 ? 11.395 21.354 -15.895 1.00 89.75 266 ILE A C 1
ATOM 2083 O O . ILE A 1 266 ? 11.105 22.536 -15.732 1.00 89.75 266 ILE A O 1
ATOM 2087 N N . LEU A 1 267 ? 10.522 20.472 -16.391 1.00 88.69 267 LEU A N 1
ATOM 2088 C CA . LEU A 1 267 ? 9.178 20.850 -16.839 1.00 88.69 267 LEU A CA 1
ATOM 2089 C C . LEU A 1 267 ? 8.311 21.416 -15.709 1.00 88.69 267 LEU A C 1
ATOM 2091 O O . LEU A 1 267 ? 7.457 22.258 -15.976 1.00 88.69 267 LEU A O 1
ATOM 2095 N N . HIS A 1 268 ? 8.539 20.963 -14.475 1.00 87.81 268 HIS A N 1
ATOM 2096 C CA . HIS A 1 268 ? 7.785 21.376 -13.288 1.00 87.81 268 HIS A CA 1
ATOM 2097 C C . HIS A 1 268 ? 8.558 22.331 -12.368 1.00 87.81 268 HIS A C 1
ATOM 2099 O O . HIS A 1 268 ? 8.119 22.555 -11.244 1.00 87.81 268 HIS A O 1
ATOM 2105 N N . ASP A 1 269 ? 9.684 22.884 -12.835 1.00 89.62 269 ASP A N 1
ATOM 2106 C CA . ASP A 1 269 ? 10.538 23.821 -12.085 1.00 89.62 269 ASP A CA 1
ATOM 2107 C C . ASP A 1 269 ? 10.952 23.282 -10.697 1.00 89.62 269 ASP A C 1
ATOM 2109 O O . ASP A 1 269 ? 10.837 23.950 -9.670 1.00 89.62 269 ASP A O 1
ATOM 2113 N N . LEU A 1 270 ? 11.377 22.013 -10.660 1.00 93.19 270 LEU A N 1
ATOM 2114 C CA . LEU A 1 270 ? 11.790 21.319 -9.441 1.00 93.19 270 LEU A CA 1
ATOM 2115 C C . LEU A 1 270 ? 13.313 21.210 -9.351 1.00 93.19 270 LEU A C 1
ATOM 2117 O O . LEU A 1 270 ? 13.985 20.774 -10.289 1.00 93.19 270 LEU A O 1
ATOM 2121 N N . GLU A 1 271 ? 13.849 21.495 -8.169 1.00 92.69 271 GLU A N 1
ATOM 2122 C CA . GLU A 1 271 ? 15.265 21.342 -7.859 1.00 92.69 271 GLU A CA 1
ATOM 2123 C C . GLU A 1 271 ? 15.536 20.068 -7.057 1.00 92.69 271 GLU A C 1
ATOM 2125 O O . GLU A 1 271 ? 14.845 19.759 -6.087 1.00 92.69 271 GLU A O 1
ATOM 2130 N N . GLN A 1 272 ? 16.585 19.343 -7.454 1.00 93.06 272 GLN A N 1
ATOM 2131 C CA . GLN A 1 272 ? 17.095 18.172 -6.745 1.00 93.06 272 GLN A CA 1
ATOM 2132 C C . GLN A 1 272 ? 18.063 18.605 -5.640 1.00 93.06 272 GLN A C 1
ATOM 2134 O O . GLN A 1 272 ? 19.152 19.107 -5.925 1.00 93.06 272 GLN A O 1
ATOM 2139 N N . LEU A 1 273 ? 17.702 18.372 -4.378 1.00 92.69 273 LEU A N 1
ATOM 2140 C CA . LEU A 1 273 ? 18.493 18.857 -3.240 1.00 92.69 273 LEU A CA 1
ATOM 2141 C C . LEU A 1 273 ? 19.492 17.852 -2.660 1.00 92.69 273 LEU A C 1
ATOM 2143 O O . LEU A 1 273 ? 20.365 18.249 -1.888 1.00 92.69 273 LEU A O 1
ATOM 2147 N N . VAL A 1 274 ? 19.402 16.563 -2.994 1.00 90.69 274 VAL A N 1
ATOM 2148 C CA . VAL A 1 274 ? 20.399 15.588 -2.525 1.00 90.69 274 VAL A CA 1
ATOM 2149 C C . VAL A 1 274 ? 21.654 15.718 -3.384 1.00 90.69 274 VAL A C 1
ATOM 2151 O O . VAL A 1 274 ? 21.614 15.458 -4.583 1.00 90.69 274 VAL A O 1
ATOM 2154 N N . GLN A 1 275 ? 22.760 16.133 -2.761 1.00 85.00 275 GLN A N 1
ATOM 2155 C CA . GLN A 1 275 ? 24.022 16.473 -3.439 1.00 85.00 275 GLN A CA 1
ATOM 2156 C C . GLN A 1 275 ? 25.134 15.430 -3.252 1.00 85.00 275 GLN A C 1
ATOM 2158 O O . GLN A 1 275 ? 26.217 15.563 -3.822 1.00 85.00 275 GLN A O 1
ATOM 2163 N N . HIS A 1 276 ? 24.906 14.397 -2.440 1.00 86.62 276 HIS A N 1
ATOM 2164 C CA . HIS A 1 276 ? 25.919 13.388 -2.140 1.00 86.62 276 HIS A CA 1
ATOM 2165 C C . HIS A 1 276 ? 25.381 11.978 -2.370 1.00 86.62 276 HIS A C 1
ATOM 2167 O O . HIS A 1 276 ? 24.181 11.760 -2.188 1.00 86.62 276 HIS A O 1
ATOM 2173 N N . PRO A 1 277 ? 26.258 11.022 -2.730 1.00 86.81 277 PRO A N 1
ATOM 2174 C CA . PRO A 1 277 ? 25.881 9.632 -2.912 1.00 86.81 277 PRO A CA 1
ATOM 2175 C C . PRO A 1 277 ? 25.084 9.075 -1.738 1.00 86.81 277 PRO A C 1
ATOM 2177 O O . PRO A 1 277 ? 25.505 9.140 -0.579 1.00 86.81 277 PRO A O 1
ATOM 2180 N N . THR A 1 278 ? 23.934 8.508 -2.063 1.00 87.69 278 THR A N 1
ATOM 2181 C CA . THR A 1 278 ? 23.025 7.917 -1.089 1.00 87.69 278 THR A CA 1
ATOM 2182 C C . THR A 1 278 ? 23.302 6.428 -0.964 1.00 87.69 278 THR A C 1
ATOM 2184 O O . THR A 1 278 ? 23.268 5.902 0.140 1.00 87.69 278 THR A O 1
ATOM 2187 N N . ARG A 1 279 ? 23.726 5.769 -2.049 1.00 86.00 279 ARG A N 1
ATOM 2188 C CA . ARG A 1 279 ? 24.139 4.364 -2.034 1.00 86.00 279 ARG A CA 1
ATOM 2189 C C . ARG A 1 279 ? 25.534 4.162 -1.442 1.00 86.00 279 ARG A C 1
ATOM 2191 O O . ARG A 1 279 ? 26.505 4.792 -1.871 1.00 86.00 279 ARG A O 1
ATOM 2198 N N . ILE A 1 280 ? 25.650 3.198 -0.536 1.00 83.94 280 ILE A N 1
ATOM 2199 C CA . ILE A 1 280 ? 26.914 2.684 -0.018 1.00 83.94 280 ILE A CA 1
ATOM 2200 C C . ILE A 1 280 ? 27.424 1.554 -0.922 1.00 83.94 280 ILE A C 1
ATOM 2202 O O . ILE A 1 280 ? 26.699 0.598 -1.196 1.00 83.94 280 ILE A O 1
ATOM 2206 N N . PRO A 1 281 ? 28.687 1.610 -1.377 1.00 79.00 281 PRO A N 1
ATOM 2207 C CA . PRO A 1 281 ? 29.287 0.541 -2.161 1.00 79.00 281 PRO A CA 1
ATOM 2208 C C . PRO A 1 281 ? 29.758 -0.618 -1.262 1.00 79.00 281 PRO A C 1
ATOM 2210 O O . PRO A 1 281 ? 30.950 -0.830 -1.063 1.00 79.00 281 PRO A O 1
ATOM 2213 N N . ASP A 1 282 ? 28.811 -1.362 -0.697 1.00 76.81 282 ASP A N 1
ATOM 2214 C CA . ASP A 1 282 ? 29.027 -2.498 0.213 1.00 76.81 282 ASP A CA 1
ATOM 2215 C C . ASP A 1 282 ? 29.315 -3.838 -0.505 1.00 76.81 282 ASP A C 1
ATOM 2217 O O . ASP A 1 282 ? 29.767 -4.800 0.120 1.00 76.81 282 ASP A O 1
ATOM 2221 N N . ARG A 1 283 ? 29.100 -3.904 -1.828 1.00 75.12 283 ARG A N 1
ATOM 2222 C CA . ARG A 1 283 ? 29.356 -5.079 -2.682 1.00 75.12 283 ARG A CA 1
ATOM 2223 C C . ARG A 1 283 ? 30.357 -4.770 -3.791 1.00 75.12 283 ARG A C 1
ATOM 2225 O O . ARG A 1 283 ? 30.441 -3.648 -4.292 1.00 75.12 283 ARG A O 1
ATOM 2232 N N . LEU A 1 284 ? 31.091 -5.801 -4.214 1.00 70.69 284 LEU A N 1
ATOM 2233 C CA . LEU A 1 284 ? 32.059 -5.711 -5.307 1.00 70.69 284 LEU A CA 1
ATOM 2234 C C . LEU A 1 284 ? 31.354 -5.253 -6.599 1.00 70.69 284 LEU A C 1
ATOM 2236 O O . LEU A 1 284 ? 30.487 -5.956 -7.110 1.00 70.69 284 LEU A O 1
ATOM 2240 N N . GLY A 1 285 ? 31.732 -4.081 -7.118 1.00 69.38 285 GLY A N 1
ATOM 2241 C CA . GLY A 1 285 ? 31.145 -3.489 -8.327 1.00 69.38 285 GLY A CA 1
ATOM 2242 C C . GLY A 1 285 ? 30.098 -2.396 -8.081 1.00 69.38 285 GLY A C 1
ATOM 2243 O O . GLY A 1 285 ? 29.721 -1.718 -9.034 1.00 69.38 285 GLY A O 1
ATOM 2244 N N . ASN A 1 286 ? 29.671 -2.164 -6.835 1.00 74.94 286 ASN A N 1
ATOM 2245 C CA . ASN A 1 286 ? 28.823 -1.016 -6.509 1.00 74.94 286 ASN A CA 1
ATOM 2246 C C . ASN A 1 286 ? 29.643 0.283 -6.577 1.00 74.94 286 ASN A C 1
ATOM 2248 O O . ASN A 1 286 ? 30.779 0.336 -6.101 1.00 74.94 286 ASN A O 1
ATOM 2252 N N . THR A 1 287 ? 29.052 1.350 -7.120 1.00 75.94 287 THR A N 1
ATOM 2253 C CA . THR A 1 287 ? 29.625 2.703 -7.083 1.00 75.94 287 THR A CA 1
ATOM 2254 C C . THR A 1 287 ? 28.773 3.615 -6.199 1.00 75.94 287 THR A C 1
ATOM 2256 O O . THR A 1 287 ? 27.551 3.450 -6.152 1.00 75.94 287 THR A O 1
ATOM 2259 N N . PRO A 1 288 ? 29.387 4.579 -5.494 1.00 83.00 288 PRO A N 1
ATOM 2260 C CA . PRO A 1 288 ? 28.639 5.577 -4.741 1.00 83.00 288 PRO A CA 1
ATOM 2261 C C . PRO A 1 288 ? 27.896 6.495 -5.723 1.00 83.00 288 PRO A C 1
ATOM 2263 O O . PRO A 1 288 ? 28.523 7.289 -6.419 1.00 83.00 288 PRO A O 1
ATOM 2266 N N . ASN A 1 289 ? 26.566 6.383 -5.774 1.00 83.94 289 ASN A N 1
ATOM 2267 C CA . ASN A 1 289 ? 25.695 7.174 -6.650 1.00 83.94 289 ASN A CA 1
ATOM 2268 C C . ASN A 1 289 ? 24.573 7.848 -5.847 1.00 83.94 289 ASN A C 1
ATOM 2270 O O . ASN A 1 289 ? 24.192 7.375 -4.773 1.00 83.94 289 ASN A O 1
ATOM 2274 N N . ILE A 1 290 ? 24.035 8.940 -6.389 1.00 86.81 290 ILE A N 1
ATOM 2275 C CA . ILE A 1 290 ? 22.802 9.577 -5.912 1.00 86.81 290 ILE A CA 1
ATOM 2276 C C . ILE A 1 290 ? 21.632 8.823 -6.553 1.00 86.81 290 ILE A C 1
ATOM 2278 O O . ILE A 1 290 ? 21.423 8.963 -7.756 1.00 86.81 290 ILE A O 1
ATOM 2282 N N . LEU A 1 291 ? 20.930 7.995 -5.776 1.00 82.56 291 LEU A N 1
ATOM 2283 C CA . LEU A 1 291 ? 19.773 7.211 -6.246 1.00 82.56 291 LEU A CA 1
ATOM 2284 C C . LEU A 1 291 ? 18.463 7.704 -5.631 1.00 82.56 291 LEU A C 1
ATOM 2286 O O . LEU A 1 291 ? 17.430 7.756 -6.302 1.00 82.56 291 LEU A O 1
ATOM 2290 N N . ASP A 1 292 ? 18.538 8.152 -4.380 1.00 87.12 292 ASP A N 1
ATOM 2291 C CA . ASP A 1 292 ? 17.421 8.777 -3.699 1.00 87.12 292 ASP A CA 1
ATOM 2292 C C . ASP A 1 292 ? 17.351 10.257 -4.069 1.00 87.12 292 ASP A C 1
ATOM 2294 O O . ASP A 1 292 ? 18.294 11.036 -3.868 1.00 87.12 292 ASP A O 1
ATOM 2298 N N . LEU A 1 293 ? 16.208 10.648 -4.619 1.00 89.44 293 LEU A N 1
ATOM 2299 C CA . LEU A 1 293 ? 15.944 12.005 -5.056 1.00 89.44 293 LEU A CA 1
ATOM 2300 C C . LEU A 1 293 ? 15.059 12.728 -4.048 1.00 89.44 293 LEU A C 1
ATOM 2302 O O . LEU A 1 293 ? 14.169 12.138 -3.435 1.00 89.44 293 LEU A O 1
ATOM 2306 N N . PHE A 1 294 ? 15.295 14.027 -3.916 1.00 92.25 294 PHE A N 1
ATOM 2307 C CA . PHE A 1 294 ? 14.368 14.964 -3.309 1.00 92.25 294 PHE A CA 1
ATOM 2308 C C . PHE A 1 294 ? 14.217 16.161 -4.243 1.00 92.25 294 PHE A C 1
ATOM 2310 O O . PHE A 1 294 ? 15.086 17.033 -4.286 1.00 92.25 294 PHE A O 1
ATOM 2317 N N . LEU A 1 295 ? 13.115 16.163 -4.989 1.00 92.44 295 LEU A N 1
ATOM 2318 C CA . LEU A 1 295 ? 12.728 17.204 -5.930 1.00 92.44 295 LEU A CA 1
ATOM 2319 C C . LEU A 1 295 ? 11.758 18.160 -5.243 1.00 92.44 295 LEU A C 1
ATOM 2321 O O . LEU A 1 295 ? 10.736 17.711 -4.722 1.00 92.44 295 LEU A O 1
ATOM 2325 N N . THR A 1 296 ? 12.036 19.459 -5.260 1.00 92.19 296 THR A N 1
ATOM 2326 C CA . THR A 1 296 ? 11.129 20.456 -4.680 1.00 92.19 296 THR A CA 1
ATOM 2327 C C . THR A 1 296 ? 11.049 21.734 -5.504 1.00 92.19 296 THR A C 1
ATOM 2329 O O . THR A 1 296 ? 12.044 22.172 -6.073 1.00 92.19 296 THR A O 1
ATOM 2332 N N . SER A 1 297 ? 9.869 22.354 -5.533 1.00 90.81 297 SER A N 1
ATOM 2333 C CA . SER A 1 297 ? 9.655 23.686 -6.112 1.00 90.81 297 SER A CA 1
ATOM 2334 C C . SER A 1 297 ? 10.087 24.825 -5.174 1.00 90.81 297 SER A C 1
ATOM 2336 O O . SER A 1 297 ? 9.981 25.994 -5.533 1.00 90.81 297 SER A O 1
ATOM 2338 N N . ASN A 1 298 ? 10.517 24.521 -3.942 1.00 89.19 298 ASN A N 1
ATOM 2339 C CA . ASN A 1 298 ? 10.980 25.514 -2.968 1.00 89.19 298 ASN A CA 1
ATOM 2340 C C . ASN A 1 298 ? 12.280 25.059 -2.284 1.00 89.19 298 ASN A C 1
ATOM 2342 O O . ASN A 1 298 ? 12.292 24.736 -1.092 1.00 89.19 298 ASN A O 1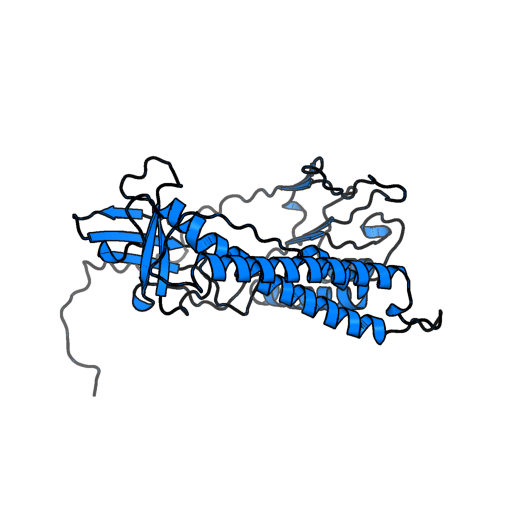
ATOM 2346 N N . PRO A 1 299 ? 13.404 25.055 -3.016 1.00 88.38 299 PRO A N 1
ATOM 2347 C CA . PRO A 1 299 ? 14.691 24.571 -2.517 1.00 88.38 299 PRO A CA 1
ATOM 2348 C C . PRO A 1 299 ? 15.138 25.282 -1.234 1.00 88.38 299 PRO A C 1
ATOM 2350 O O . PRO A 1 299 ? 15.687 24.667 -0.323 1.00 88.38 299 PRO A O 1
ATOM 2353 N N . SER A 1 300 ? 14.849 26.582 -1.129 1.00 87.44 300 SER A N 1
ATOM 2354 C CA . SER A 1 300 ? 15.272 27.428 -0.009 1.00 87.44 300 SER A CA 1
ATOM 2355 C C . SER A 1 300 ? 14.619 27.077 1.332 1.00 87.44 300 SER A C 1
ATOM 2357 O O . SER A 1 300 ? 15.159 27.423 2.384 1.00 87.44 300 SER A O 1
ATOM 2359 N N . ALA A 1 301 ? 13.470 26.395 1.308 1.00 85.88 301 ALA A N 1
ATOM 2360 C CA . ALA A 1 301 ? 12.743 26.016 2.513 1.00 85.88 301 ALA A CA 1
ATOM 2361 C C . ALA A 1 301 ? 13.269 24.733 3.161 1.00 85.88 301 ALA A C 1
ATOM 2363 O O . ALA A 1 301 ? 12.878 24.437 4.290 1.00 85.88 301 ALA A O 1
ATOM 2364 N N . TYR A 1 302 ? 14.141 23.978 2.492 1.00 88.69 302 TYR A N 1
ATOM 2365 C CA . TYR A 1 302 ? 14.613 22.695 2.994 1.00 88.69 302 TYR A CA 1
ATOM 2366 C C . TYR A 1 302 ? 16.121 22.689 3.198 1.00 88.69 302 TYR A C 1
ATOM 2368 O O . TYR A 1 302 ? 16.895 23.090 2.334 1.00 88.69 302 TYR A O 1
ATOM 2376 N N . ALA A 1 303 ? 16.544 22.144 4.333 1.00 89.06 303 ALA A N 1
ATOM 2377 C CA . ALA A 1 303 ? 17.913 21.711 4.546 1.00 89.06 303 ALA A CA 1
ATOM 2378 C C . ALA A 1 303 ? 17.960 20.180 4.569 1.00 89.06 303 ALA A C 1
ATOM 2380 O O . ALA A 1 303 ? 17.271 19.535 5.367 1.00 89.06 303 ALA A O 1
ATOM 2381 N N . VAL A 1 304 ? 18.781 19.619 3.681 1.00 89.88 304 VAL A N 1
ATOM 2382 C CA . VAL A 1 304 ? 19.001 18.178 3.531 1.00 89.88 304 VAL A CA 1
ATOM 2383 C C . VAL A 1 304 ? 20.233 17.774 4.328 1.00 89.88 304 VAL A C 1
ATOM 2385 O O . VAL A 1 304 ? 21.300 18.367 4.175 1.00 89.88 304 VAL A O 1
ATOM 2388 N N . THR A 1 305 ? 20.108 16.744 5.158 1.00 90.62 305 THR A N 1
ATOM 2389 C CA . THR A 1 305 ? 21.234 16.115 5.849 1.00 90.62 305 THR A CA 1
ATOM 2390 C C . THR A 1 305 ? 21.272 14.624 5.544 1.00 90.62 305 THR A C 1
ATOM 2392 O O . THR A 1 305 ? 20.245 13.956 5.468 1.00 90.62 305 THR A O 1
ATOM 2395 N N . LEU A 1 306 ? 22.480 14.096 5.361 1.00 87.25 306 LEU A N 1
ATOM 2396 C CA . LEU A 1 306 ? 22.724 12.668 5.185 1.00 87.25 306 LEU A CA 1
ATOM 2397 C C . LEU A 1 306 ? 23.338 12.107 6.460 1.00 87.25 306 LEU A C 1
ATOM 2399 O O . LEU A 1 306 ? 24.258 12.692 7.031 1.00 87.25 306 LEU A O 1
ATOM 2403 N N . SER A 1 307 ? 22.811 10.977 6.909 1.00 88.00 307 SER A N 1
ATOM 2404 C CA . SER A 1 307 ? 23.285 10.231 8.071 1.00 88.00 307 SER A CA 1
ATOM 2405 C C . SER A 1 307 ? 23.614 8.798 7.670 1.00 88.00 307 SER A C 1
ATOM 2407 O O . SER A 1 307 ? 23.189 8.322 6.616 1.00 88.00 307 SER A O 1
ATOM 2409 N N . SER A 1 308 ? 24.362 8.102 8.525 1.00 85.31 308 SER A N 1
ATOM 2410 C CA . SER A 1 308 ? 24.669 6.686 8.326 1.00 85.31 308 SER A CA 1
ATOM 2411 C C . SER A 1 308 ? 23.394 5.857 8.095 1.00 85.31 308 SER A C 1
ATOM 2413 O O . SER A 1 308 ? 22.339 6.208 8.639 1.00 85.31 308 SER A O 1
ATOM 2415 N N . PRO A 1 309 ? 23.476 4.754 7.331 1.00 83.81 309 PRO A N 1
ATOM 2416 C CA . PRO A 1 309 ? 22.346 3.868 7.098 1.00 83.81 309 PRO A CA 1
ATOM 2417 C C . PRO A 1 309 ? 21.731 3.374 8.396 1.00 83.81 309 PRO A C 1
ATOM 2419 O O . PRO A 1 309 ? 22.418 3.150 9.398 1.00 83.81 309 PRO A O 1
ATOM 2422 N N . LEU A 1 310 ? 20.429 3.125 8.344 1.00 77.31 310 LEU A N 1
ATOM 2423 C CA . LEU A 1 310 ? 19.744 2.420 9.410 1.00 77.31 310 LEU A CA 1
ATOM 2424 C C . LEU A 1 310 ? 19.962 0.913 9.236 1.00 77.31 310 LEU A C 1
ATOM 2426 O O . LEU A 1 310 ? 19.654 0.338 8.192 1.00 77.31 310 LEU A O 1
ATOM 2430 N N . CYS A 1 311 ? 20.473 0.270 10.285 1.00 80.06 311 CYS A N 1
ATOM 2431 C CA . CYS A 1 311 ? 20.697 -1.175 10.337 1.00 80.06 311 CYS A CA 1
ATOM 2432 C C . CYS A 1 311 ? 21.594 -1.687 9.190 1.00 80.06 311 CYS A C 1
ATOM 2434 O O . CYS A 1 311 ? 22.754 -1.295 9.106 1.00 80.06 311 CYS A O 1
ATOM 2436 N N . SER A 1 312 ? 21.084 -2.599 8.356 1.00 76.62 312 SER A N 1
ATOM 2437 C CA . SER A 1 312 ? 21.806 -3.247 7.253 1.00 76.62 312 SER A CA 1
ATOM 2438 C C . SER A 1 312 ? 21.463 -2.655 5.881 1.00 76.62 312 SER A C 1
ATOM 2440 O O . SER A 1 312 ? 21.597 -3.352 4.878 1.00 76.62 312 SER A O 1
ATOM 2442 N N . SER A 1 313 ? 20.942 -1.426 5.841 1.00 79.50 313 SER A N 1
ATOM 2443 C CA . SER A 1 313 ? 20.630 -0.721 4.596 1.00 79.50 313 SER A CA 1
ATOM 2444 C C . SER A 1 313 ? 21.907 -0.406 3.812 1.00 79.50 313 SER A C 1
ATOM 2446 O O . SER A 1 313 ? 22.902 0.041 4.386 1.00 79.50 313 SER A O 1
ATOM 2448 N N . ASP A 1 314 ? 21.860 -0.598 2.496 1.00 80.31 314 ASP A N 1
ATOM 2449 C CA . ASP A 1 314 ? 22.880 -0.152 1.545 1.00 80.31 314 ASP A CA 1
ATOM 2450 C C . ASP A 1 314 ? 22.657 1.301 1.084 1.00 80.31 314 ASP A C 1
ATOM 2452 O O . ASP A 1 314 ? 23.405 1.805 0.250 1.00 80.31 314 ASP A O 1
ATOM 2456 N N . HIS A 1 315 ? 21.677 2.007 1.659 1.00 85.62 315 HIS A N 1
ATOM 2457 C CA . HIS A 1 315 ? 21.420 3.435 1.454 1.00 85.62 315 HIS A CA 1
ATOM 2458 C C . HIS A 1 315 ? 21.602 4.238 2.755 1.00 85.62 315 HIS A C 1
ATOM 2460 O O . HIS A 1 315 ? 21.146 3.832 3.831 1.00 85.62 315 HIS A O 1
ATOM 2466 N N . ASN A 1 316 ? 22.252 5.399 2.648 1.00 87.50 316 ASN A N 1
ATOM 2467 C CA . ASN A 1 316 ? 22.359 6.419 3.689 1.00 87.50 316 ASN A CA 1
ATOM 2468 C C . ASN A 1 316 ? 20.978 6.996 4.020 1.00 87.50 316 ASN A C 1
ATOM 2470 O O . ASN A 1 316 ? 20.143 7.200 3.141 1.00 87.50 316 ASN A O 1
ATOM 2474 N N . LEU A 1 317 ? 20.755 7.328 5.291 1.00 85.62 317 LEU A N 1
ATOM 2475 C CA . LEU A 1 317 ? 19.520 7.976 5.715 1.00 85.62 317 LEU A CA 1
ATOM 2476 C C . LEU A 1 317 ? 19.517 9.440 5.258 1.00 85.62 317 LEU A C 1
ATOM 2478 O O . LEU A 1 317 ? 20.391 10.213 5.653 1.00 85.62 317 LEU A O 1
ATOM 2482 N N . ILE A 1 318 ? 18.501 9.836 4.491 1.00 88.12 318 ILE A N 1
ATOM 2483 C CA . ILE A 1 318 ? 18.245 11.239 4.151 1.00 88.12 318 ILE A CA 1
ATOM 2484 C C . ILE A 1 318 ? 17.257 11.822 5.154 1.00 88.12 318 ILE A C 1
ATOM 2486 O O . ILE A 1 318 ? 16.155 11.310 5.337 1.00 88.12 318 ILE A O 1
ATOM 2490 N N . SER A 1 319 ? 17.643 12.927 5.779 1.00 87.88 319 SER A N 1
ATOM 2491 C CA . SER A 1 319 ? 16.791 13.717 6.654 1.00 87.88 319 SER A CA 1
ATOM 2492 C C . SER A 1 319 ? 16.552 15.087 6.029 1.00 87.88 319 SER A C 1
ATOM 2494 O O . SER A 1 319 ? 17.484 15.773 5.611 1.00 87.88 319 SER A O 1
ATOM 2496 N N . LEU A 1 320 ? 15.288 15.498 5.985 1.00 87.56 320 LEU A N 1
ATOM 2497 C CA . LEU A 1 320 ? 14.860 16.796 5.474 1.00 87.56 320 LEU A CA 1
ATOM 2498 C C . LEU A 1 320 ? 14.367 17.634 6.649 1.00 87.56 320 LEU A C 1
ATOM 2500 O O . LEU A 1 320 ? 13.515 17.197 7.420 1.00 87.56 320 LEU A O 1
ATOM 2504 N N . SER A 1 321 ? 14.894 18.844 6.787 1.00 85.19 321 SER A N 1
ATOM 2505 C CA . SER A 1 321 ? 14.420 19.810 7.775 1.00 85.19 321 SER A CA 1
ATOM 2506 C C . SER A 1 321 ? 13.842 21.022 7.063 1.00 85.19 321 SER A C 1
ATOM 2508 O O . SER A 1 321 ? 14.470 21.575 6.167 1.00 85.19 321 SER A O 1
ATOM 2510 N N . CYS A 1 322 ? 12.635 21.420 7.452 1.00 81.06 322 CYS A N 1
ATOM 2511 C CA . CYS A 1 322 ? 11.965 22.607 6.940 1.00 81.06 322 CYS A CA 1
ATOM 2512 C C . CYS A 1 322 ? 11.511 23.455 8.133 1.00 81.06 322 CYS A C 1
ATOM 2514 O O . CYS A 1 322 ? 10.898 22.906 9.058 1.00 81.06 322 CYS A O 1
ATOM 2516 N N . PRO A 1 323 ? 11.790 24.771 8.162 1.00 66.19 323 PRO A N 1
ATOM 2517 C CA . PRO A 1 323 ? 11.260 25.666 9.171 1.00 66.19 323 PRO A CA 1
ATOM 2518 C C . PRO A 1 323 ? 9.793 25.949 8.844 1.00 66.19 323 PRO A C 1
ATOM 2520 O O . PRO A 1 323 ? 9.426 27.032 8.393 1.00 66.19 323 PRO A O 1
ATOM 2523 N N . ILE A 1 324 ? 8.926 24.969 9.084 1.00 63.00 324 ILE A N 1
ATOM 2524 C CA . ILE A 1 324 ? 7.491 25.220 9.111 1.00 63.00 324 ILE A CA 1
ATOM 2525 C C . ILE A 1 324 ? 7.246 26.037 10.378 1.00 63.00 324 ILE A C 1
ATOM 2527 O O . ILE A 1 324 ? 7.148 25.495 11.481 1.00 63.00 324 ILE A O 1
ATOM 2531 N N . ALA A 1 325 ? 7.179 27.362 10.240 1.00 50.50 325 ALA A N 1
ATOM 2532 C CA . ALA A 1 325 ? 6.562 28.174 11.272 1.00 50.50 325 ALA A CA 1
ATOM 2533 C C . ALA A 1 325 ? 5.128 27.642 11.427 1.00 50.50 325 ALA A C 1
ATOM 2535 O O . ALA A 1 325 ? 4.415 27.564 10.420 1.00 50.50 325 ALA A O 1
ATOM 2536 N N . PRO A 1 326 ? 4.678 27.238 12.631 1.00 47.56 326 PRO A N 1
ATOM 2537 C CA . PRO A 1 326 ? 3.268 26.958 12.818 1.00 47.56 326 PRO A CA 1
ATOM 2538 C C . PRO A 1 326 ? 2.524 28.202 12.349 1.00 47.56 326 PRO A C 1
ATOM 2540 O O . PRO A 1 326 ? 2.820 29.308 12.805 1.00 47.56 326 PRO A O 1
ATOM 2543 N N . ILE A 1 327 ? 1.616 28.036 11.388 1.00 45.28 327 ILE A N 1
ATOM 2544 C CA . ILE A 1 327 ? 0.740 29.119 10.961 1.00 45.28 327 ILE A CA 1
ATOM 2545 C C . ILE A 1 327 ? 0.047 29.589 12.242 1.00 45.28 327 ILE A C 1
ATOM 2547 O O . ILE A 1 327 ? -0.794 28.869 12.785 1.00 45.28 327 ILE A O 1
ATOM 2551 N N . SER A 1 328 ? 0.433 30.759 12.767 1.00 43.88 328 SER A N 1
ATOM 2552 C CA . SER A 1 328 ? -0.359 31.429 13.794 1.00 43.88 328 SER A CA 1
ATOM 2553 C C . SER A 1 328 ? -1.763 31.504 13.216 1.00 43.88 328 SER A C 1
ATOM 2555 O O . SER A 1 328 ? -1.886 32.018 12.100 1.00 43.88 328 SER A O 1
ATOM 2557 N N . PRO A 1 329 ? -2.789 30.944 13.880 1.00 40.44 329 PRO A N 1
ATOM 2558 C CA . PRO A 1 329 ? -4.130 30.901 13.326 1.00 40.44 329 PRO A CA 1
ATOM 2559 C C . PRO A 1 329 ? -4.501 32.315 12.890 1.00 40.44 329 PRO A C 1
ATOM 2561 O O . PRO A 1 329 ? -4.636 33.209 13.725 1.00 40.44 329 PRO A O 1
ATOM 2564 N N . GLN A 1 330 ? -4.570 32.537 11.575 1.00 46.94 330 GLN A N 1
ATOM 2565 C CA . GLN A 1 330 ? -5.028 33.810 11.056 1.00 46.94 330 GLN A CA 1
ATOM 2566 C C . GLN A 1 330 ? -6.489 33.901 11.457 1.00 46.94 330 GLN A C 1
ATOM 2568 O O . GLN A 1 330 ? -7.299 33.061 11.058 1.00 46.94 330 GLN A O 1
ATOM 2573 N N . ASP A 1 331 ? -6.806 34.880 12.299 1.00 46.47 331 ASP A N 1
ATOM 2574 C CA . ASP A 1 331 ? -8.184 35.180 12.644 1.00 46.47 331 ASP A CA 1
ATOM 2575 C C . ASP A 1 331 ? -8.899 35.481 11.312 1.00 46.47 331 ASP A C 1
ATOM 2577 O O . ASP A 1 331 ? -8.473 36.386 10.584 1.00 46.47 331 ASP A O 1
ATOM 2581 N N . PRO A 1 332 ? -9.890 34.675 10.892 1.00 44.81 332 PRO A N 1
ATOM 2582 C CA . PRO A 1 332 ? -10.468 34.810 9.565 1.00 44.81 332 PRO A CA 1
ATOM 2583 C C . PRO A 1 332 ? -11.018 36.230 9.374 1.00 44.81 332 PRO A C 1
ATOM 2585 O O . PRO A 1 332 ? -11.743 36.747 10.224 1.00 44.81 332 PRO A O 1
ATOM 2588 N N . SER A 1 333 ? -10.725 36.847 8.222 1.00 48.06 333 SER A N 1
ATOM 2589 C CA . SER A 1 333 ? -11.153 38.217 7.863 1.00 48.06 333 SER A CA 1
ATOM 2590 C C . SER A 1 333 ? -12.675 38.419 7.870 1.00 48.06 333 SER A C 1
ATOM 2592 O O . SER A 1 333 ? -13.170 39.546 7.846 1.00 48.06 333 SER A O 1
ATOM 2594 N N . LYS A 1 334 ? -13.434 37.324 7.950 1.00 46.06 334 LYS A N 1
ATOM 2595 C CA . LYS A 1 334 ? -14.853 37.319 8.278 1.00 46.06 334 LYS A CA 1
ATOM 2596 C C . LYS A 1 334 ? -15.025 36.802 9.699 1.00 46.06 334 LYS A C 1
ATOM 2598 O O . LYS A 1 334 ? -14.793 35.622 9.959 1.00 46.06 334 LYS A O 1
ATOM 2603 N N . ARG A 1 335 ? -15.533 37.662 10.593 1.00 37.94 335 ARG A N 1
ATOM 2604 C CA . ARG A 1 335 ? -16.100 37.216 11.874 1.00 37.94 335 ARG A CA 1
ATOM 2605 C C . ARG A 1 335 ? -17.076 36.081 11.576 1.00 37.94 335 ARG A C 1
ATOM 2607 O O . ARG A 1 335 ? -18.095 36.300 10.921 1.00 37.94 335 ARG A O 1
ATOM 2614 N N . ARG A 1 336 ? -16.757 34.868 12.033 1.00 41.69 336 ARG A N 1
ATOM 2615 C CA . ARG A 1 336 ? -17.687 33.736 12.004 1.00 41.69 336 ARG A CA 1
ATOM 2616 C C . ARG A 1 336 ? -18.984 34.195 12.664 1.00 41.69 336 ARG A C 1
ATOM 2618 O O . ARG A 1 336 ? -18.970 34.600 13.826 1.00 41.69 336 ARG A O 1
ATOM 2625 N N . CYS A 1 337 ? -20.093 34.146 11.931 1.00 39.53 337 CYS A N 1
ATOM 2626 C CA . CYS A 1 337 ? -21.405 34.309 12.537 1.00 39.53 337 CYS A CA 1
ATOM 2627 C C . CYS A 1 337 ? -21.637 33.079 13.420 1.00 39.53 337 CYS A C 1
ATOM 2629 O O . CYS A 1 337 ? -21.835 31.969 12.929 1.00 39.53 337 CYS A O 1
ATOM 2631 N N . LEU A 1 338 ? -21.477 33.262 14.728 1.00 33.50 338 LEU A N 1
ATOM 2632 C CA . LEU A 1 338 ? -21.634 32.210 15.715 1.00 33.50 338 LEU A CA 1
ATOM 2633 C C . LEU A 1 338 ? -23.098 32.217 16.152 1.00 33.50 338 LEU A C 1
ATOM 2635 O O . LEU A 1 338 ? -23.510 33.065 16.944 1.00 33.50 338 LEU A O 1
ATOM 2639 N N . TRP A 1 339 ? -23.893 31.292 15.619 1.00 38.91 339 TRP A N 1
ATOM 2640 C CA . TRP A 1 339 ? -25.250 31.073 16.104 1.00 38.91 339 TRP A CA 1
ATOM 2641 C C . TRP A 1 339 ? -25.166 30.517 17.529 1.00 38.91 339 TRP A C 1
ATOM 2643 O O . TRP A 1 339 ? -24.814 29.357 17.746 1.00 38.91 339 TRP A O 1
ATOM 2653 N N . ARG A 1 340 ? -25.441 31.362 18.529 1.00 32.84 340 ARG A N 1
ATOM 2654 C CA . ARG A 1 340 ? -25.610 30.909 19.913 1.00 32.84 340 ARG A CA 1
ATOM 2655 C C . ARG A 1 340 ? -26.916 30.124 19.992 1.00 32.84 340 ARG A C 1
ATOM 2657 O O . ARG A 1 340 ? -27.994 30.707 19.968 1.00 32.84 340 ARG A O 1
ATOM 2664 N N . PHE A 1 341 ? -26.801 28.806 20.131 1.00 35.50 341 PHE A N 1
ATOM 2665 C CA . PHE A 1 341 ? -27.926 27.871 20.249 1.00 35.50 341 PHE A CA 1
ATOM 2666 C C . PHE A 1 341 ? -28.927 28.246 21.367 1.00 35.50 341 PHE A C 1
ATOM 2668 O O . PHE A 1 341 ? -30.111 27.957 21.260 1.00 35.50 341 PHE A O 1
ATOM 2675 N N . ALA A 1 342 ? -28.483 28.975 22.400 1.00 41.88 342 ALA A N 1
ATOM 2676 C CA . ALA A 1 342 ? -29.324 29.460 23.501 1.00 41.88 342 ALA A CA 1
ATOM 2677 C C . ALA A 1 342 ? -30.140 30.739 23.192 1.00 41.88 342 ALA A C 1
ATOM 2679 O O . ALA A 1 342 ? -30.829 31.246 24.071 1.00 41.88 342 ALA A O 1
ATOM 2680 N N . SER A 1 343 ? -30.040 31.296 21.980 1.00 40.75 343 SER A N 1
ATOM 2681 C CA . SER A 1 343 ? -30.706 32.550 21.576 1.00 40.75 343 SER A CA 1
ATOM 2682 C C . SER A 1 343 ? -31.637 32.384 20.371 1.00 40.75 343 SER A C 1
ATOM 2684 O O . SER A 1 343 ? -32.221 33.363 19.914 1.00 40.75 343 SER A O 1
ATOM 2686 N N . ALA A 1 344 ? -31.784 31.164 19.848 1.00 35.84 344 ALA A N 1
ATOM 2687 C CA . ALA A 1 344 ? -32.790 30.871 18.839 1.00 35.84 344 ALA A CA 1
ATOM 2688 C C . ALA A 1 344 ? -34.162 30.816 19.528 1.00 35.84 344 ALA A C 1
ATOM 2690 O O . ALA A 1 344 ? -34.416 29.942 20.355 1.00 35.84 344 ALA A O 1
ATOM 2691 N N . SER A 1 345 ? -35.027 31.786 19.226 1.00 35.41 345 SER A N 1
ATOM 2692 C CA . SER A 1 345 ? -36.438 31.758 19.612 1.00 35.41 345 SER A CA 1
ATOM 2693 C C . SER A 1 345 ? -37.096 30.530 18.982 1.00 35.41 345 SER A C 1
ATOM 2695 O O . SER A 1 345 ? -37.371 30.518 17.785 1.00 35.41 345 SER A O 1
ATOM 2697 N N . TRP A 1 346 ? -37.340 29.490 19.779 1.00 40.06 346 TRP A N 1
ATOM 2698 C CA . TRP A 1 346 ? -38.097 28.294 19.392 1.00 40.06 346 TRP A CA 1
ATOM 2699 C C . TRP A 1 346 ? -39.609 28.574 19.390 1.00 40.06 346 TRP A C 1
ATOM 2701 O O . TRP A 1 346 ? -40.380 27.910 20.078 1.00 40.06 346 TRP A O 1
ATOM 2711 N N . GLY A 1 347 ? -40.035 29.594 18.647 1.00 37.56 347 GLY A N 1
ATOM 2712 C CA . GLY A 1 347 ? -41.433 30.005 18.560 1.00 37.56 347 GLY A CA 1
ATOM 2713 C C . GLY A 1 347 ? -41.761 30.579 17.189 1.00 37.56 347 GLY A C 1
ATOM 2714 O O . GLY A 1 347 ? -41.415 31.723 16.911 1.00 37.56 347 GLY A O 1
ATOM 2715 N N . GLY A 1 348 ? -42.432 29.769 16.368 1.00 28.50 348 GLY A N 1
ATOM 2716 C CA . GLY A 1 348 ? -43.051 30.164 15.102 1.00 28.50 348 GLY A CA 1
ATOM 2717 C C . GLY A 1 348 ? -43.139 29.015 14.089 1.00 28.50 348 GLY A C 1
ATOM 2718 O O . GLY A 1 348 ? -42.288 28.948 13.206 1.00 28.50 348 GLY A O 1
ATOM 2719 N N . PRO A 1 349 ? -44.106 28.087 14.226 1.00 42.84 349 PRO A N 1
ATOM 2720 C CA . PRO A 1 349 ? -44.539 27.198 13.150 1.00 42.84 349 PRO A CA 1
ATOM 2721 C C . PRO A 1 349 ? -45.543 27.912 12.220 1.00 42.84 349 PRO A C 1
ATOM 2723 O O . PRO A 1 349 ? -46.172 28.874 12.646 1.00 42.84 349 PRO A O 1
ATOM 2726 N N . GLU A 1 350 ? -45.735 27.351 11.018 1.00 35.94 350 GLU A N 1
ATOM 2727 C CA . GLU A 1 350 ? -46.705 27.711 9.954 1.00 35.94 350 GLU A CA 1
ATOM 2728 C C . GLU A 1 350 ? -46.153 28.581 8.803 1.00 35.94 350 GLU A C 1
ATOM 2730 O O . GLU A 1 350 ? -45.420 29.535 9.015 1.00 35.94 350 GLU A O 1
ATOM 2735 N N . GLU A 1 351 ? -46.526 28.202 7.572 1.00 37.28 351 GLU A N 1
ATOM 2736 C CA . GLU A 1 351 ? -46.155 28.785 6.267 1.00 37.28 351 GLU A CA 1
ATOM 2737 C C . GLU A 1 351 ? -44.746 28.480 5.729 1.00 37.28 351 GLU A C 1
ATOM 2739 O O . GLU A 1 351 ? -43.901 29.354 5.736 1.00 37.28 351 GLU A O 1
ATOM 2744 N N . VAL A 1 352 ? -44.504 27.275 5.187 1.00 33.78 352 VAL A N 1
ATOM 2745 C CA . VAL A 1 352 ? -43.957 27.068 3.815 1.00 33.78 352 VAL A CA 1
ATOM 2746 C C . VAL A 1 352 ? -44.145 25.586 3.438 1.00 33.78 352 VAL A C 1
ATOM 2748 O O . VAL A 1 352 ? -43.178 24.850 3.322 1.00 33.78 352 VAL A O 1
ATOM 2751 N N . PHE A 1 353 ? -45.387 25.119 3.299 1.00 26.62 353 PHE A N 1
ATOM 2752 C CA . PHE A 1 353 ? -45.746 23.967 2.454 1.00 26.62 353 PHE A CA 1
ATOM 2753 C C . PHE A 1 353 ? -47.238 24.092 2.113 1.00 26.62 353 PHE A C 1
ATOM 2755 O O . PHE A 1 353 ? -48.105 23.584 2.823 1.00 26.62 353 PHE A O 1
ATOM 2762 N N . CYS A 1 354 ? -47.514 24.852 1.053 1.00 36.78 354 CYS A N 1
ATOM 2763 C CA . CYS A 1 354 ? -48.531 24.501 0.065 1.00 36.78 354 CYS A CA 1
ATOM 2764 C C . CYS A 1 354 ? -47.792 23.919 -1.138 1.00 36.78 354 CYS A C 1
ATOM 2766 O O . CYS A 1 354 ? -46.700 24.458 -1.442 1.00 36.78 354 CYS A O 1
#